Protein AF-A0A7V7E8E5-F1 (afdb_monomer_lite)

Secondary structure (DSSP, 8-state):
-PPP----------S-S-HHHHHHHHHHHHHSS-------PPPP----HHHHHHHHHHHHHHHHHHHHHHHHHHHHHHHHHHHHHHHHHHHHHHHHHHHHHHHHHHHHHHHHHHHHHHHHHHHHHHHHHHHHHHHHHHHHHHS-TT--EEEEE-TTTHHHHHHHHHHHHHHTT--S-EEEEE---

Structure (mmCIF, N/CA/C/O backbone):
data_AF-A0A7V7E8E5-F1
#
_entry.id   AF-A0A7V7E8E5-F1
#
loop_
_atom_site.group_PDB
_atom_site.id
_atom_site.type_symbol
_atom_site.label_atom_id
_atom_site.label_alt_id
_atom_site.label_comp_id
_atom_site.label_asym_id
_atom_site.label_entity_id
_atom_site.label_seq_id
_atom_site.pdbx_PDB_ins_code
_atom_site.Cartn_x
_atom_site.Cartn_y
_atom_site.Cartn_z
_atom_site.occupancy
_atom_site.B_iso_or_equiv
_atom_site.auth_seq_id
_atom_site.auth_comp_id
_atom_site.auth_asym_id
_atom_site.auth_atom_id
_atom_site.pdbx_PDB_model_num
ATOM 1 N N . MET A 1 1 ? 18.295 -36.246 -70.674 1.00 38.84 1 MET A N 1
ATOM 2 C CA . MET A 1 1 ? 18.683 -37.428 -69.870 1.00 38.84 1 MET A CA 1
ATOM 3 C C . MET A 1 1 ? 20.130 -37.775 -70.198 1.00 38.84 1 MET A C 1
ATOM 5 O O . MET A 1 1 ? 20.390 -38.479 -71.165 1.00 38.84 1 MET A O 1
ATOM 9 N N . THR A 1 2 ? 21.072 -37.187 -69.465 1.00 36.38 2 THR A N 1
ATOM 10 C CA . THR A 1 2 ? 22.515 -37.283 -69.734 1.00 36.38 2 THR A CA 1
ATOM 11 C C . THR A 1 2 ? 23.050 -38.606 -69.180 1.00 36.38 2 THR A C 1
ATOM 13 O O . THR A 1 2 ? 22.921 -38.871 -67.987 1.00 36.38 2 THR A O 1
ATOM 16 N N . LYS A 1 3 ? 23.593 -39.476 -70.043 1.00 48.28 3 LYS A N 1
ATOM 17 C CA . LYS A 1 3 ? 24.120 -40.795 -69.649 1.00 48.28 3 LYS A CA 1
ATOM 18 C C . LYS A 1 3 ? 25.450 -40.638 -68.899 1.00 48.28 3 LYS A C 1
ATOM 20 O O . LYS A 1 3 ? 26.419 -40.141 -69.462 1.00 48.28 3 LYS A O 1
ATOM 25 N N . LEU A 1 4 ? 25.493 -41.109 -67.652 1.00 58.38 4 LEU A N 1
ATOM 26 C CA . LEU A 1 4 ? 26.706 -41.224 -66.834 1.00 58.38 4 LEU A CA 1
ATOM 27 C C . LEU A 1 4 ? 27.709 -42.189 -67.500 1.00 58.38 4 LEU A C 1
ATOM 29 O O . LEU A 1 4 ? 27.378 -43.356 -67.722 1.00 58.38 4 LEU A O 1
ATOM 33 N N . LYS A 1 5 ? 28.941 -41.743 -67.781 1.00 55.75 5 LYS A N 1
ATOM 34 C CA . LYS A 1 5 ? 30.055 -42.641 -68.135 1.00 55.75 5 LYS A CA 1
ATOM 35 C C . LYS A 1 5 ? 30.741 -43.112 -66.850 1.00 55.75 5 LYS A C 1
ATOM 37 O O . LYS A 1 5 ? 31.336 -42.312 -66.136 1.00 55.75 5 LYS A O 1
ATOM 42 N N . LYS A 1 6 ? 30.647 -44.411 -66.554 1.00 60.94 6 LYS A N 1
ATOM 43 C CA . LYS A 1 6 ? 31.447 -45.064 -65.507 1.00 60.94 6 LYS A CA 1
ATOM 44 C C . LYS A 1 6 ? 32.858 -45.299 -66.041 1.00 60.94 6 LYS A C 1
ATOM 46 O O . LYS A 1 6 ? 33.017 -45.986 -67.046 1.00 60.94 6 LYS A O 1
ATOM 51 N N . TYR A 1 7 ? 33.856 -44.761 -65.352 1.00 59.22 7 TYR A N 1
ATOM 52 C CA . TYR A 1 7 ? 35.256 -45.090 -65.595 1.00 59.22 7 TYR A CA 1
ATOM 53 C C . TYR A 1 7 ? 35.598 -46.355 -64.799 1.00 59.22 7 TYR A C 1
ATOM 55 O O . TYR A 1 7 ? 35.589 -46.339 -63.570 1.00 59.22 7 TYR A O 1
ATOM 63 N N . LEU A 1 8 ? 35.828 -47.464 -65.504 1.00 63.78 8 LEU A N 1
ATOM 64 C CA . LEU A 1 8 ? 36.422 -48.678 -64.945 1.00 63.78 8 LEU A CA 1
ATOM 65 C C . LEU A 1 8 ? 37.929 -48.609 -65.209 1.00 63.78 8 LEU A C 1
ATOM 67 O O . LEU A 1 8 ? 38.352 -48.548 -66.362 1.00 63.78 8 LEU A O 1
ATOM 71 N N . PHE A 1 9 ? 38.721 -48.557 -64.138 1.00 52.19 9 PHE A N 1
ATOM 72 C CA . PHE A 1 9 ? 40.184 -48.496 -64.169 1.00 52.19 9 PHE A CA 1
ATOM 73 C C . PHE A 1 9 ? 40.783 -49.873 -64.484 1.00 52.19 9 PHE A C 1
ATOM 75 O O . PHE A 1 9 ? 41.448 -50.476 -63.649 1.00 52.19 9 PHE A O 1
ATOM 82 N N . ASP A 1 10 ? 40.509 -50.375 -65.684 1.00 57.09 10 ASP A N 1
ATOM 83 C CA . ASP A 1 10 ? 40.934 -51.700 -66.142 1.00 57.09 10 ASP A CA 1
ATOM 84 C C . ASP A 1 10 ? 42.187 -51.583 -67.029 1.00 57.09 10 ASP A C 1
ATOM 86 O O . ASP A 1 10 ? 42.185 -51.893 -68.220 1.00 57.09 10 ASP A O 1
ATOM 90 N N . LEU A 1 11 ? 43.262 -51.025 -66.460 1.00 56.53 11 LEU A N 1
ATOM 91 C CA . LEU A 1 11 ? 44.587 -51.028 -67.081 1.00 56.53 11 LEU A CA 1
ATOM 92 C C . LEU A 1 11 ? 45.401 -52.158 -66.451 1.00 56.53 11 LEU A C 1
ATOM 94 O O . LEU A 1 11 ? 45.838 -52.066 -65.308 1.00 56.53 11 LEU A O 1
ATOM 98 N N . ASN A 1 12 ? 45.571 -53.237 -67.210 1.00 55.81 12 ASN A N 1
ATOM 99 C CA . ASN A 1 12 ? 46.441 -54.355 -66.867 1.00 55.81 12 ASN A CA 1
ATOM 100 C C . ASN A 1 12 ? 47.884 -53.985 -67.261 1.00 55.81 12 ASN A C 1
ATOM 102 O O . ASN A 1 12 ? 48.153 -53.751 -68.437 1.00 55.81 12 ASN A O 1
ATOM 106 N N . PHE A 1 13 ? 48.797 -53.902 -66.289 1.00 59.41 13 PHE A N 1
ATOM 107 C CA . PHE A 1 13 ? 50.170 -53.387 -66.467 1.00 59.41 13 PHE A CA 1
ATOM 108 C C . PHE A 1 13 ? 51.207 -54.456 -66.867 1.00 59.41 13 PHE A C 1
ATOM 110 O O . PHE A 1 13 ? 52.384 -54.140 -66.991 1.00 59.41 13 PHE A O 1
ATOM 117 N N . ASP A 1 14 ? 50.782 -55.706 -67.078 1.00 54.00 14 ASP A N 1
ATOM 118 C CA . ASP A 1 14 ? 51.673 -56.872 -67.237 1.00 54.00 14 ASP A CA 1
ATOM 119 C C . ASP A 1 14 ? 51.806 -57.370 -68.696 1.00 54.00 14 ASP A C 1
ATOM 121 O O . ASP A 1 14 ? 52.234 -58.495 -68.955 1.00 54.00 14 ASP A O 1
ATOM 125 N N . ALA A 1 15 ? 51.423 -56.549 -69.682 1.00 54.94 15 ALA A N 1
ATOM 126 C CA . ALA A 1 15 ? 51.582 -56.857 -71.105 1.00 54.94 15 ALA A CA 1
ATOM 127 C C . ALA A 1 15 ? 52.786 -56.095 -71.700 1.00 54.94 15 ALA A C 1
ATOM 129 O O . ALA A 1 15 ? 52.872 -54.881 -71.515 1.00 54.94 15 ALA A O 1
ATOM 130 N N . PRO A 1 16 ? 53.695 -56.764 -72.439 1.00 47.97 16 PRO A N 1
ATOM 131 C CA . PRO A 1 16 ? 54.873 -56.123 -73.015 1.00 47.97 16 PRO A CA 1
ATOM 132 C C . PRO A 1 16 ? 54.456 -55.068 -74.047 1.00 47.97 16 PRO A C 1
ATOM 134 O O . PRO A 1 16 ? 53.586 -55.324 -74.879 1.00 47.97 16 PRO A O 1
ATOM 137 N N . ASP A 1 17 ? 55.081 -53.893 -73.948 1.00 55.22 17 ASP A N 1
ATOM 138 C CA . ASP A 1 17 ? 54.857 -52.638 -74.677 1.00 55.22 17 ASP A CA 1
ATOM 139 C C . ASP A 1 17 ? 54.299 -52.762 -76.111 1.00 55.22 17 ASP A C 1
ATOM 141 O O . ASP A 1 17 ? 54.992 -52.592 -77.112 1.00 55.22 17 ASP A O 1
ATOM 145 N N . GLY A 1 18 ? 52.986 -52.970 -76.219 1.00 52.12 18 GLY A N 1
ATOM 146 C CA . GLY A 1 18 ? 52.194 -52.655 -77.414 1.00 52.12 18 GLY A CA 1
ATOM 147 C C . GLY A 1 18 ? 51.625 -51.229 -77.381 1.00 52.12 18 GLY A C 1
ATOM 148 O O . GLY A 1 18 ? 51.050 -50.756 -78.365 1.00 52.12 18 GLY A O 1
ATOM 149 N N . GLY A 1 19 ? 51.785 -50.538 -76.245 1.00 50.84 19 GLY A N 1
ATOM 150 C CA . GLY A 1 19 ? 51.186 -49.236 -75.965 1.00 50.84 19 GLY A CA 1
ATOM 151 C C . GLY A 1 19 ? 51.717 -48.122 -76.857 1.00 50.84 19 GLY A C 1
ATOM 152 O O . GLY A 1 19 ? 50.928 -47.301 -77.300 1.00 50.84 19 GLY A O 1
ATOM 153 N N . ALA A 1 20 ? 53.005 -48.127 -77.213 1.00 53.00 20 ALA A N 1
ATOM 154 C CA . ALA A 1 20 ? 53.593 -47.075 -78.047 1.00 53.00 20 ALA A CA 1
ATOM 155 C C . ALA A 1 20 ? 52.945 -46.994 -79.442 1.00 53.00 20 ALA A C 1
ATOM 157 O O . ALA A 1 20 ? 52.710 -45.905 -79.953 1.00 53.00 20 ALA A O 1
ATOM 158 N N . SER A 1 21 ? 52.577 -48.135 -80.037 1.00 56.97 21 SER A N 1
ATOM 159 C CA . SER A 1 21 ? 51.910 -48.170 -81.346 1.00 56.97 21 SER A CA 1
ATOM 160 C C . SER A 1 21 ? 50.434 -47.768 -81.269 1.00 56.97 21 SER A C 1
ATOM 162 O O . SER A 1 21 ? 49.923 -47.165 -82.212 1.00 56.97 21 SER A O 1
ATOM 164 N N . GLN A 1 22 ? 49.747 -48.078 -80.165 1.00 56.38 22 GLN A N 1
ATOM 165 C CA . GLN A 1 22 ? 48.351 -47.683 -79.955 1.00 56.38 22 GLN A CA 1
ATOM 166 C C . GLN A 1 22 ? 48.212 -46.229 -79.496 1.00 56.38 22 GLN A C 1
ATOM 168 O O . GLN A 1 22 ? 47.244 -45.581 -79.874 1.00 56.38 22 GLN A O 1
ATOM 173 N N . LEU A 1 23 ? 49.170 -45.719 -78.719 1.00 56.34 23 LEU A N 1
ATOM 174 C CA . LEU A 1 23 ? 49.283 -44.314 -78.336 1.00 56.34 23 LEU A CA 1
ATOM 175 C C . LEU A 1 23 ? 49.629 -43.472 -79.561 1.00 56.34 23 LEU A C 1
ATOM 177 O O . LEU A 1 23 ? 48.881 -42.555 -79.841 1.00 56.34 23 LEU A O 1
ATOM 181 N N . ALA A 1 24 ? 50.617 -43.866 -80.374 1.00 59.91 24 ALA A N 1
ATOM 182 C CA . ALA A 1 24 ? 50.944 -43.162 -81.617 1.00 59.91 24 ALA A CA 1
ATOM 183 C C . ALA A 1 24 ? 49.803 -43.209 -82.651 1.00 59.91 24 ALA A C 1
ATOM 185 O O . ALA A 1 24 ? 49.549 -42.222 -83.333 1.00 59.91 24 ALA A O 1
ATOM 186 N N . ARG A 1 25 ? 49.065 -44.329 -82.760 1.00 58.50 25 ARG A N 1
ATOM 187 C CA . ARG A 1 25 ? 47.850 -44.385 -83.596 1.00 58.50 25 ARG A CA 1
ATOM 188 C C . ARG A 1 25 ? 46.709 -43.546 -83.033 1.00 58.50 25 ARG A C 1
ATOM 190 O O . ARG A 1 25 ? 46.027 -42.915 -83.822 1.00 58.50 25 ARG A O 1
ATOM 197 N N . ARG A 1 26 ? 46.510 -43.510 -81.711 1.00 57.25 26 ARG A N 1
ATOM 198 C CA . ARG A 1 26 ? 45.511 -42.637 -81.072 1.00 57.25 26 ARG A CA 1
ATOM 199 C C . ARG A 1 26 ? 45.901 -41.167 -81.124 1.00 57.25 26 ARG A C 1
ATOM 201 O O . ARG A 1 26 ? 45.003 -40.350 -81.194 1.00 57.25 26 ARG A O 1
ATOM 208 N N . GLU A 1 27 ? 47.186 -40.835 -81.088 1.00 54.75 27 GLU A N 1
ATOM 209 C CA . GLU A 1 27 ? 47.715 -39.480 -81.261 1.00 54.75 27 GLU A CA 1
ATOM 210 C C . GLU A 1 27 ? 47.561 -39.037 -82.718 1.00 54.75 27 GLU A C 1
ATOM 212 O O . GLU A 1 27 ? 47.028 -37.961 -82.943 1.00 54.75 27 GLU A O 1
ATOM 217 N N . MET A 1 28 ? 47.872 -39.895 -83.701 1.00 52.47 28 MET A N 1
ATOM 218 C CA . MET A 1 28 ? 47.606 -39.614 -85.123 1.00 52.47 28 MET A CA 1
ATOM 219 C C . MET A 1 28 ? 46.104 -39.558 -85.457 1.00 52.47 28 MET A C 1
ATOM 221 O O . MET A 1 28 ? 45.687 -38.710 -86.237 1.00 52.47 28 MET A O 1
ATOM 225 N N . GLU A 1 29 ? 45.266 -40.426 -84.875 1.00 53.28 29 GLU A N 1
ATOM 226 C CA . GLU A 1 29 ? 43.800 -40.371 -85.038 1.00 53.28 29 GLU A CA 1
ATOM 227 C C . GLU A 1 29 ? 43.161 -39.218 -84.239 1.00 53.28 29 GLU A C 1
ATOM 229 O O . GLU A 1 29 ? 42.061 -38.789 -84.580 1.00 53.28 29 GLU A O 1
ATOM 234 N N . ALA A 1 30 ? 43.821 -38.704 -83.193 1.00 54.28 30 ALA A N 1
ATOM 235 C CA . ALA A 1 30 ? 43.378 -37.532 -82.431 1.00 54.28 30 ALA A CA 1
ATOM 236 C C . ALA A 1 30 ? 43.884 -36.205 -83.018 1.00 54.28 30 ALA A C 1
ATOM 238 O O . ALA A 1 30 ? 43.212 -35.195 -82.831 1.00 54.28 30 ALA A O 1
ATOM 239 N N . GLU A 1 31 ? 45.011 -36.193 -83.739 1.00 53.84 31 GLU A N 1
ATOM 240 C CA . GLU A 1 31 ? 45.469 -35.037 -84.526 1.00 53.84 31 GLU A CA 1
ATOM 241 C C . GLU A 1 31 ? 44.558 -34.765 -85.731 1.00 53.84 31 GLU A C 1
ATOM 243 O O . GLU A 1 31 ? 44.389 -33.607 -86.108 1.00 53.84 31 GLU A O 1
ATOM 248 N N . ASP A 1 32 ? 43.934 -35.807 -86.296 1.00 55.09 32 ASP A N 1
ATOM 249 C CA . ASP A 1 32 ? 43.000 -35.707 -87.433 1.00 55.09 32 ASP A CA 1
ATOM 250 C C . ASP A 1 32 ? 41.514 -35.756 -87.003 1.00 55.09 32 ASP A C 1
ATOM 252 O O . ASP A 1 32 ? 40.593 -35.694 -87.823 1.00 55.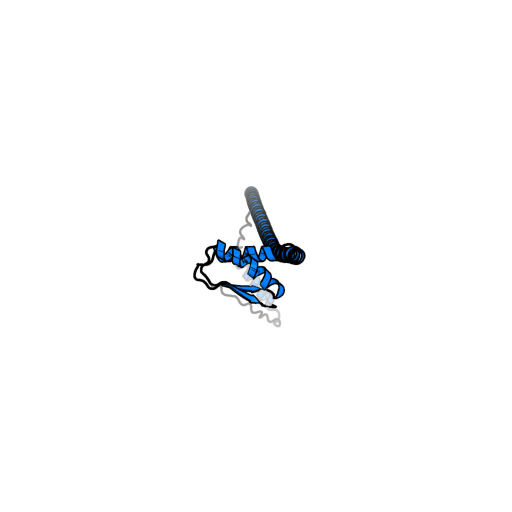09 32 ASP A O 1
ATOM 256 N N . ALA A 1 33 ? 41.248 -35.845 -85.695 1.00 58.81 33 ALA A N 1
ATOM 257 C CA . ALA A 1 33 ? 39.919 -35.612 -85.147 1.00 58.81 33 ALA A CA 1
ATOM 258 C C . ALA A 1 33 ? 39.674 -34.095 -85.088 1.00 58.81 33 ALA A C 1
ATOM 260 O O . ALA A 1 33 ? 40.520 -33.366 -84.565 1.00 58.81 33 ALA A O 1
ATOM 261 N N . PRO A 1 34 ? 38.528 -33.580 -85.575 1.00 62.00 34 PRO A N 1
ATOM 262 C CA . PRO A 1 34 ? 38.232 -32.161 -85.451 1.00 62.00 34 PRO A CA 1
ATOM 263 C C . PRO A 1 34 ? 38.301 -31.775 -83.973 1.00 62.00 34 PRO A C 1
ATOM 265 O O . PRO A 1 34 ? 37.605 -32.373 -83.145 1.00 62.00 34 PRO A O 1
ATOM 268 N N . LEU A 1 35 ? 39.158 -30.796 -83.656 1.00 63.72 35 LEU A N 1
ATOM 269 C CA . LEU A 1 35 ? 39.235 -30.193 -82.329 1.00 63.72 35 LEU A CA 1
ATOM 270 C C . LEU A 1 35 ? 37.796 -29.922 -81.857 1.00 63.72 35 LEU A C 1
ATOM 272 O O . LEU A 1 35 ? 37.026 -29.324 -82.622 1.00 63.72 35 LEU A O 1
ATOM 276 N N . PRO A 1 36 ? 37.389 -30.374 -80.652 1.00 65.25 36 PRO A N 1
ATOM 277 C CA . PRO A 1 36 ? 36.092 -29.990 -80.119 1.00 65.25 36 PRO A CA 1
ATOM 278 C C . PRO A 1 36 ? 36.016 -28.458 -80.167 1.00 65.25 36 PRO A C 1
ATOM 280 O O . PRO A 1 36 ? 37.029 -27.814 -79.873 1.00 65.25 36 PRO A O 1
ATOM 283 N N . PRO A 1 37 ? 34.877 -27.868 -80.582 1.00 66.06 37 PRO A N 1
ATOM 284 C CA . PRO A 1 37 ? 34.750 -26.421 -80.653 1.00 66.06 37 PRO A CA 1
ATOM 285 C C . PRO A 1 37 ? 35.223 -25.842 -79.327 1.00 66.06 37 PRO A C 1
ATOM 287 O O . PRO A 1 37 ? 34.764 -26.288 -78.274 1.00 66.06 37 PRO A O 1
ATOM 290 N N . VAL A 1 38 ? 36.177 -24.912 -79.372 1.00 62.72 38 VAL A N 1
ATOM 291 C CA . VAL A 1 38 ? 36.536 -24.128 -78.193 1.00 62.72 38 VAL A CA 1
ATOM 292 C C . VAL A 1 38 ? 35.229 -23.471 -77.760 1.00 62.72 38 VAL A C 1
ATOM 294 O O . VAL A 1 38 ? 34.719 -22.614 -78.476 1.00 62.72 38 VAL A O 1
ATOM 297 N N . GLU A 1 39 ? 34.624 -23.943 -76.666 1.00 64.31 39 GLU A N 1
ATOM 298 C CA . GLU A 1 39 ? 33.513 -23.237 -76.038 1.00 64.31 39 GLU A CA 1
ATOM 299 C C . GLU A 1 39 ? 34.081 -21.870 -75.673 1.00 64.31 39 GLU A C 1
ATOM 301 O O . GLU A 1 39 ? 34.914 -21.752 -74.772 1.00 64.31 39 GLU A O 1
ATOM 306 N N . GLU A 1 40 ? 33.712 -20.855 -76.456 1.00 62.09 40 GLU A N 1
ATOM 307 C CA . GLU A 1 40 ? 34.009 -19.465 -76.162 1.00 62.09 40 GLU A CA 1
ATOM 308 C C . GLU A 1 40 ? 33.389 -19.179 -74.797 1.00 62.09 40 GLU A C 1
ATOM 310 O O . GLU A 1 40 ? 32.186 -18.944 -74.679 1.00 62.09 40 GLU A O 1
ATOM 315 N N . ILE A 1 41 ? 34.197 -19.276 -73.737 1.00 64.06 41 ILE A N 1
ATOM 316 C CA . ILE A 1 41 ? 33.803 -18.808 -72.415 1.00 64.06 41 ILE A CA 1
ATOM 317 C C . ILE A 1 41 ? 33.442 -17.341 -72.644 1.00 64.06 41 ILE A C 1
ATOM 319 O O . ILE A 1 41 ? 34.320 -16.586 -73.082 1.00 64.06 41 ILE A O 1
ATOM 323 N N . PRO A 1 42 ? 32.172 -16.938 -72.439 1.00 70.50 42 PRO A N 1
ATOM 324 C CA . PRO A 1 42 ? 31.779 -15.567 -72.689 1.00 70.50 42 PRO A CA 1
ATOM 325 C C . PRO A 1 42 ? 32.727 -14.671 -71.891 1.00 70.50 42 PRO A C 1
ATOM 327 O O . PRO A 1 42 ? 33.030 -15.001 -70.735 1.00 70.50 42 PRO A O 1
ATOM 330 N N . PRO A 1 43 ? 33.258 -13.596 -72.501 1.00 68.56 43 PRO A N 1
ATOM 331 C CA . PRO A 1 43 ? 34.201 -12.731 -71.818 1.00 68.56 43 PRO A CA 1
ATOM 332 C C . PRO A 1 43 ? 33.593 -12.309 -70.475 1.00 68.56 43 PRO A C 1
ATOM 334 O O . PRO A 1 43 ? 32.383 -12.052 -70.414 1.00 68.56 43 PRO A O 1
ATOM 337 N N . PRO A 1 44 ? 34.389 -12.292 -69.387 1.00 73.31 44 PRO A N 1
ATOM 338 C CA . PRO A 1 44 ? 33.884 -11.892 -68.083 1.00 73.31 44 PRO A CA 1
ATOM 339 C C . PRO A 1 44 ? 33.188 -10.534 -68.221 1.00 73.31 44 PRO A C 1
ATOM 341 O O . PRO A 1 44 ? 33.679 -9.689 -68.974 1.00 73.31 44 PRO A O 1
ATOM 344 N N . PRO A 1 45 ? 32.047 -10.323 -67.543 1.00 76.56 45 PRO A N 1
ATOM 345 C CA . PRO A 1 45 ? 31.271 -9.104 -67.701 1.00 76.56 45 PRO A CA 1
ATOM 346 C C . PRO A 1 45 ? 32.158 -7.892 -67.414 1.00 76.56 45 PRO A C 1
ATOM 348 O O . PRO A 1 45 ? 32.667 -7.719 -66.306 1.00 76.56 45 PRO A O 1
ATOM 351 N N . THR A 1 46 ? 32.384 -7.079 -68.440 1.00 77.06 46 THR A N 1
ATOM 352 C CA . THR A 1 46 ? 33.132 -5.831 -68.334 1.00 77.06 46 THR A CA 1
ATOM 353 C C . THR A 1 46 ? 32.144 -4.729 -68.003 1.00 77.06 46 THR A C 1
ATOM 355 O O . THR A 1 46 ? 31.334 -4.359 -68.849 1.00 77.06 46 THR A O 1
ATOM 358 N N . PHE A 1 47 ? 32.196 -4.233 -66.773 1.00 79.38 47 PHE A N 1
ATOM 359 C CA . PHE A 1 47 ? 31.397 -3.087 -66.356 1.00 79.38 47 PHE A CA 1
ATOM 360 C C . PHE A 1 47 ? 32.090 -1.797 -66.772 1.00 79.38 47 PHE A C 1
ATOM 362 O O . PHE A 1 47 ? 33.320 -1.698 -66.699 1.00 79.38 47 PHE A O 1
ATOM 369 N N . SER A 1 48 ? 31.308 -0.806 -67.189 1.00 85.75 48 SER A N 1
ATOM 370 C CA . SER A 1 48 ? 31.847 0.538 -67.392 1.00 85.75 48 SER A CA 1
ATOM 371 C C . SER A 1 48 ? 32.148 1.203 -66.042 1.00 85.75 48 SER A C 1
ATOM 373 O O . SER A 1 48 ? 31.565 0.857 -65.011 1.00 85.75 48 SER A O 1
ATOM 375 N N . GLU A 1 49 ? 33.064 2.174 -66.019 1.00 85.50 49 GLU A N 1
ATOM 376 C CA . GLU A 1 49 ? 33.350 2.932 -64.792 1.00 85.50 49 GLU A CA 1
ATOM 377 C C . GLU A 1 49 ? 32.097 3.646 -64.259 1.00 85.50 49 GLU A C 1
ATOM 379 O O . GLU A 1 49 ? 31.903 3.710 -63.047 1.00 85.50 49 GLU A O 1
ATOM 384 N N . GLU A 1 50 ? 31.215 4.104 -65.153 1.00 83.88 50 GLU A N 1
ATOM 385 C CA . GLU A 1 50 ? 29.941 4.750 -64.814 1.00 83.88 50 GLU A CA 1
ATOM 386 C C . GLU A 1 50 ? 28.939 3.783 -64.158 1.00 83.88 50 GLU A C 1
ATOM 388 O O . GLU A 1 50 ? 28.242 4.145 -63.211 1.00 83.88 50 GLU A O 1
ATOM 393 N N . GLU A 1 51 ? 28.880 2.527 -64.607 1.00 87.69 51 GLU A N 1
ATOM 394 C CA . GLU A 1 51 ? 28.042 1.499 -63.975 1.00 87.69 51 GLU A CA 1
ATOM 395 C C . GLU A 1 51 ? 28.542 1.149 -62.569 1.00 87.69 51 GLU A C 1
ATOM 397 O O . GLU A 1 51 ? 27.747 0.954 -61.647 1.00 87.69 51 GLU A O 1
ATOM 402 N N . LEU A 1 52 ? 29.865 1.100 -62.382 1.00 89.06 52 LEU A N 1
ATOM 403 C CA . LEU A 1 52 ? 30.473 0.813 -61.084 1.00 89.06 52 LEU A CA 1
ATOM 404 C C . LEU A 1 52 ? 30.279 1.957 -60.083 1.00 89.06 52 LEU A C 1
ATOM 406 O O . LEU A 1 52 ? 30.080 1.688 -58.895 1.00 89.06 52 LEU A O 1
ATOM 410 N N . THR A 1 53 ? 30.340 3.217 -60.519 1.00 90.44 53 THR A N 1
ATOM 411 C CA . THR A 1 53 ? 30.063 4.368 -59.644 1.00 90.44 53 THR A CA 1
ATOM 412 C C . THR A 1 53 ? 28.592 4.418 -59.254 1.00 90.44 53 THR A C 1
ATOM 414 O O . THR A 1 53 ? 28.292 4.512 -58.067 1.00 90.44 53 THR A O 1
ATOM 417 N N . LEU A 1 54 ? 27.676 4.226 -60.207 1.00 92.62 54 LEU A N 1
ATOM 418 C CA . LEU A 1 54 ? 26.239 4.193 -59.935 1.00 92.62 54 LEU A CA 1
ATOM 419 C C . LEU A 1 54 ? 25.860 3.060 -58.968 1.00 92.62 54 LEU A C 1
ATOM 421 O O . LEU A 1 54 ? 25.112 3.285 -58.017 1.00 92.62 54 LEU A O 1
ATOM 425 N N . ALA A 1 55 ? 26.418 1.860 -59.150 1.00 92.69 55 ALA A N 1
ATOM 426 C CA . ALA A 1 55 ? 26.202 0.746 -58.227 1.00 92.69 55 ALA A CA 1
ATOM 427 C C . ALA A 1 55 ? 26.756 1.033 -56.819 1.00 92.69 55 ALA A C 1
ATOM 429 O O . ALA A 1 55 ? 26.140 0.654 -55.821 1.00 92.69 55 ALA A O 1
ATOM 430 N N . ARG A 1 56 ? 27.903 1.719 -56.718 1.00 93.62 56 ARG A N 1
ATOM 431 C CA . ARG A 1 56 ? 28.487 2.137 -55.434 1.00 93.62 56 ARG A CA 1
ATOM 432 C C . ARG A 1 56 ? 27.613 3.150 -54.710 1.00 93.62 56 ARG A C 1
ATOM 434 O O . ARG A 1 56 ? 27.372 2.969 -53.518 1.00 93.62 56 ARG A O 1
ATOM 441 N N . ASP A 1 57 ? 27.126 4.163 -55.414 1.00 94.88 57 ASP A N 1
ATOM 442 C CA . ASP A 1 57 ? 26.284 5.204 -54.827 1.00 94.88 57 ASP A CA 1
ATOM 443 C C . ASP A 1 57 ? 24.949 4.619 -54.351 1.00 94.88 57 ASP A C 1
ATOM 445 O O . ASP A 1 57 ? 24.545 4.845 -53.210 1.00 94.88 57 ASP A O 1
ATOM 449 N N . GLN A 1 58 ? 24.321 3.758 -55.159 1.00 94.75 58 GLN A N 1
ATOM 450 C CA . GLN A 1 58 ? 23.099 3.044 -54.774 1.00 94.75 58 GLN A CA 1
ATOM 451 C C . GLN A 1 58 ? 23.310 2.141 -53.554 1.00 94.75 58 GLN A C 1
ATOM 453 O O . GLN A 1 58 ? 22.498 2.148 -52.628 1.00 94.75 58 GLN A O 1
ATOM 458 N N . ALA A 1 59 ? 24.405 1.376 -53.522 1.00 95.44 59 ALA A N 1
ATOM 459 C CA . ALA A 1 59 ? 24.729 0.523 -52.382 1.00 95.44 59 ALA A CA 1
ATOM 460 C C . ALA A 1 59 ? 25.013 1.346 -51.116 1.00 95.44 59 ALA A C 1
ATOM 462 O O . ALA A 1 59 ? 24.597 0.959 -50.023 1.00 95.44 59 ALA A O 1
ATOM 463 N N . PHE A 1 60 ? 25.683 2.494 -51.253 1.00 96.44 60 PHE A N 1
ATOM 464 C CA . PHE A 1 60 ? 25.938 3.408 -50.145 1.00 96.44 60 PHE A CA 1
ATOM 465 C C . PHE A 1 60 ? 24.640 4.011 -49.599 1.00 96.44 60 PHE A C 1
ATOM 467 O O . PHE A 1 60 ? 24.429 4.021 -48.386 1.00 96.44 60 PHE A O 1
ATOM 474 N N . GLU A 1 61 ? 23.741 4.470 -50.469 1.00 96.44 61 GLU A N 1
ATOM 475 C CA . GLU A 1 61 ? 22.440 5.001 -50.061 1.00 96.44 61 GLU A CA 1
ATOM 476 C C . GLU A 1 61 ? 21.567 3.939 -49.392 1.00 96.44 61 GLU A C 1
ATOM 478 O O . GLU A 1 61 ? 21.003 4.207 -48.327 1.00 96.44 61 GLU A O 1
ATOM 483 N N . ALA A 1 62 ? 21.506 2.732 -49.960 1.00 96.06 62 ALA A N 1
ATOM 484 C CA . ALA A 1 62 ? 20.782 1.604 -49.381 1.00 96.06 62 ALA A CA 1
ATOM 485 C C . ALA A 1 62 ? 21.353 1.214 -48.008 1.00 96.06 62 ALA A C 1
ATOM 487 O O . ALA A 1 62 ? 20.597 1.041 -47.052 1.00 96.06 62 ALA A O 1
ATOM 488 N N . GLY A 1 63 ? 22.682 1.147 -47.877 1.00 97.19 63 GLY A N 1
ATOM 489 C CA . GLY A 1 63 ? 23.356 0.882 -46.605 1.00 97.19 63 GLY A CA 1
ATOM 490 C C . GLY A 1 63 ? 23.099 1.973 -45.564 1.00 97.19 63 GLY A C 1
ATOM 491 O O . GLY A 1 63 ? 22.820 1.670 -44.405 1.00 97.19 63 GLY A O 1
ATOM 492 N N . ARG A 1 64 ? 23.110 3.247 -45.974 1.00 97.00 64 ARG A N 1
ATOM 493 C CA . ARG A 1 64 ? 22.775 4.378 -45.100 1.00 97.00 64 ARG A CA 1
ATOM 494 C C . ARG A 1 64 ? 21.329 4.296 -44.611 1.00 97.00 64 ARG A C 1
ATOM 496 O O . ARG A 1 64 ? 21.089 4.492 -43.424 1.00 97.00 64 ARG A O 1
ATOM 503 N N . GLN A 1 65 ? 20.376 4.001 -45.496 1.00 96.94 65 GLN A N 1
ATOM 504 C CA . GLN A 1 65 ? 18.968 3.843 -45.119 1.00 96.94 65 GLN A CA 1
ATOM 505 C C . GLN A 1 65 ? 18.763 2.652 -44.178 1.00 96.94 65 GLN A C 1
ATOM 507 O O . GLN A 1 65 ? 18.084 2.801 -43.164 1.00 96.94 65 GLN A O 1
ATOM 512 N N . ALA A 1 66 ? 19.390 1.508 -44.464 1.00 96.81 66 ALA A N 1
ATOM 513 C CA . ALA A 1 66 ? 19.341 0.336 -43.593 1.00 96.81 66 ALA A CA 1
ATOM 514 C C . ALA A 1 66 ? 19.913 0.640 -42.198 1.00 96.81 66 ALA A C 1
ATOM 516 O O . ALA A 1 66 ? 19.292 0.300 -41.195 1.00 96.81 66 ALA A O 1
ATOM 517 N N . GLY A 1 67 ? 21.043 1.353 -42.127 1.00 97.44 67 GLY A N 1
ATOM 518 C CA . GLY A 1 67 ? 21.649 1.761 -40.860 1.00 97.44 67 GLY A CA 1
ATOM 519 C C . GLY A 1 67 ? 20.777 2.725 -40.050 1.00 97.44 67 GLY A C 1
ATOM 520 O O . GLY A 1 67 ? 20.682 2.580 -38.833 1.00 97.44 67 GLY A O 1
ATOM 521 N N . ILE A 1 68 ? 20.100 3.675 -40.708 1.00 97.25 68 ILE A N 1
ATOM 522 C CA . ILE A 1 68 ? 19.140 4.573 -40.042 1.00 97.25 68 ILE A CA 1
ATOM 523 C C . ILE A 1 68 ? 17.978 3.763 -39.456 1.00 97.25 68 ILE A C 1
ATOM 525 O O . ILE A 1 68 ? 17.686 3.902 -38.271 1.00 97.25 68 ILE A O 1
ATOM 529 N N . GLN A 1 69 ? 17.375 2.867 -40.243 1.00 97.06 69 GLN A N 1
ATOM 530 C CA . GLN A 1 69 ? 16.257 2.034 -39.783 1.00 97.06 69 GLN A CA 1
ATOM 531 C C . GLN A 1 69 ? 16.657 1.111 -38.624 1.00 97.06 69 GLN A C 1
ATOM 533 O O . GLN A 1 69 ? 15.908 0.956 -37.660 1.00 97.06 69 GLN A O 1
ATOM 538 N N . GLU A 1 70 ? 17.847 0.508 -38.676 1.00 97.12 70 GLU A N 1
ATOM 539 C CA . GLU A 1 70 ? 18.348 -0.340 -37.591 1.00 97.12 70 GLU A CA 1
ATOM 540 C C . GLU A 1 70 ? 18.618 0.465 -36.309 1.00 97.12 70 GLU A C 1
ATOM 542 O O . GLU A 1 70 ? 18.301 0.006 -35.204 1.00 97.12 70 GLU A O 1
ATOM 547 N N . ALA A 1 71 ? 19.164 1.678 -36.438 1.00 97.19 71 ALA A N 1
ATOM 548 C CA . ALA A 1 71 ? 19.398 2.576 -35.311 1.00 97.19 71 ALA A CA 1
ATOM 549 C C . ALA A 1 71 ? 18.082 3.039 -34.662 1.00 97.19 71 ALA A C 1
ATOM 551 O O . ALA A 1 71 ? 17.973 3.042 -33.430 1.00 97.19 71 ALA A O 1
ATOM 552 N N . GLU A 1 72 ? 17.076 3.377 -35.470 1.00 97.38 72 GLU A N 1
ATOM 553 C CA . GLU A 1 72 ? 15.725 3.715 -35.009 1.00 97.38 72 GLU A CA 1
ATOM 554 C C . GLU A 1 72 ? 15.090 2.528 -34.279 1.00 97.38 72 GLU A C 1
ATOM 556 O O . GLU A 1 72 ? 14.749 2.653 -33.102 1.00 97.38 72 GLU A O 1
ATOM 561 N N . ALA A 1 73 ? 15.062 1.342 -34.895 1.00 97.19 73 ALA A N 1
ATOM 562 C CA . ALA A 1 73 ? 14.506 0.133 -34.285 1.00 97.19 73 ALA A CA 1
ATOM 563 C C . ALA A 1 73 ? 15.221 -0.255 -32.977 1.00 97.19 73 ALA A C 1
ATOM 565 O O . ALA A 1 73 ? 14.598 -0.710 -32.015 1.00 97.19 73 ALA A O 1
ATOM 566 N N . THR A 1 74 ? 16.541 -0.071 -32.907 1.00 97.94 74 THR A N 1
ATOM 567 C CA . THR A 1 74 ? 17.312 -0.307 -31.678 1.00 97.94 74 THR A CA 1
ATOM 568 C C . THR A 1 74 ? 16.947 0.698 -30.589 1.00 97.94 74 THR A C 1
ATOM 570 O O . THR A 1 74 ? 16.831 0.325 -29.419 1.00 97.94 74 THR A O 1
ATOM 573 N N . THR A 1 75 ? 16.750 1.963 -30.957 1.00 97.69 75 THR A N 1
ATOM 574 C CA . THR A 1 75 ? 16.340 3.017 -30.024 1.00 97.69 75 THR A CA 1
ATOM 575 C C . THR A 1 75 ? 14.936 2.751 -29.492 1.00 97.69 75 THR A C 1
ATOM 577 O O . THR A 1 75 ? 14.743 2.767 -28.279 1.00 97.69 75 THR A O 1
ATOM 580 N N . GLU A 1 76 ? 13.986 2.407 -30.361 1.00 97.69 76 GLU A N 1
ATOM 581 C CA . GLU A 1 76 ? 12.622 2.035 -29.972 1.00 97.69 76 GLU A CA 1
ATOM 582 C C . GLU A 1 76 ? 12.606 0.843 -29.013 1.00 97.69 76 GLU A C 1
ATOM 584 O O . GLU A 1 76 ? 11.961 0.906 -27.967 1.00 97.69 76 GLU A O 1
ATOM 589 N N . ARG A 1 77 ? 13.382 -0.213 -29.299 1.00 97.88 77 ARG A N 1
ATOM 590 C CA . ARG A 1 77 ? 13.517 -1.364 -28.389 1.00 97.88 77 ARG A CA 1
ATOM 591 C C . ARG A 1 77 ? 14.066 -0.953 -27.025 1.00 97.88 77 ARG A C 1
ATOM 593 O O . ARG A 1 77 ? 13.539 -1.387 -26.007 1.00 97.88 77 ARG A O 1
ATOM 600 N N . ARG A 1 78 ? 15.093 -0.096 -26.983 1.00 98.19 78 ARG A N 1
ATOM 601 C CA . ARG A 1 78 ? 15.657 0.408 -25.717 1.00 98.19 78 ARG A CA 1
ATOM 602 C C . ARG A 1 78 ? 14.636 1.220 -24.926 1.00 98.19 78 ARG A C 1
ATOM 604 O O . ARG A 1 78 ? 14.555 1.056 -23.712 1.00 98.19 78 ARG A O 1
ATOM 611 N N . VAL A 1 79 ? 13.859 2.066 -25.602 1.00 98.19 79 VAL A N 1
ATOM 612 C CA . VAL A 1 79 ? 12.777 2.837 -24.976 1.00 98.19 79 VAL A CA 1
ATOM 613 C C . VAL A 1 79 ? 11.706 1.898 -24.426 1.00 98.19 79 VAL A C 1
ATOM 615 O O . VAL A 1 79 ? 11.324 2.048 -23.269 1.00 98.19 79 VAL A O 1
ATOM 618 N N . ALA A 1 80 ? 11.276 0.893 -25.192 1.00 98.12 80 ALA A N 1
ATOM 619 C CA . ALA A 1 80 ? 10.294 -0.090 -24.742 1.00 98.12 80 ALA A CA 1
ATOM 620 C C . ALA A 1 80 ? 10.772 -0.847 -23.491 1.00 98.12 80 ALA A C 1
ATOM 622 O O . ALA A 1 80 ? 10.069 -0.867 -22.484 1.00 98.12 80 ALA A O 1
ATOM 623 N N . THR A 1 81 ? 12.004 -1.367 -23.493 1.00 98.31 81 THR A N 1
ATOM 624 C CA . THR A 1 81 ? 12.583 -2.047 -22.321 1.00 98.31 81 T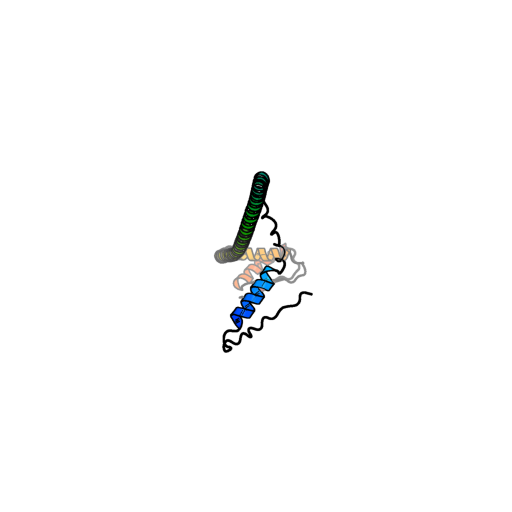HR A CA 1
ATOM 625 C C . THR A 1 81 ? 12.702 -1.120 -21.108 1.00 98.31 81 THR A C 1
ATOM 627 O O . THR A 1 81 ? 12.442 -1.537 -19.978 1.00 98.31 81 THR A O 1
ATOM 630 N N . ALA A 1 82 ? 13.069 0.148 -21.311 1.00 98.31 82 ALA A N 1
ATOM 631 C CA . ALA A 1 82 ? 13.125 1.124 -20.225 1.00 98.31 82 ALA A CA 1
ATOM 632 C C . ALA A 1 82 ? 11.732 1.405 -19.635 1.00 98.31 82 ALA A C 1
ATOM 634 O O . ALA A 1 82 ? 11.594 1.493 -18.415 1.00 98.31 82 ALA A O 1
ATOM 635 N N . LEU A 1 83 ? 10.698 1.500 -20.478 1.00 98.50 83 LEU A N 1
ATOM 636 C CA . LEU A 1 83 ? 9.311 1.685 -20.043 1.00 98.50 83 LEU A CA 1
ATOM 637 C C . LEU A 1 83 ? 8.768 0.457 -19.304 1.00 98.50 83 LEU A C 1
ATOM 639 O O . LEU A 1 83 ? 8.110 0.618 -18.280 1.00 98.50 83 LEU A O 1
ATOM 643 N N . GLU A 1 84 ? 9.079 -0.756 -19.762 1.00 98.44 84 GLU A N 1
ATOM 644 C CA . GLU A 1 84 ? 8.728 -1.998 -19.060 1.00 98.44 84 GLU A CA 1
ATOM 645 C C . GLU A 1 84 ? 9.395 -2.069 -17.682 1.00 98.44 84 GLU A C 1
ATOM 647 O O . GLU A 1 84 ? 8.742 -2.374 -16.683 1.00 98.44 84 GLU A O 1
ATOM 652 N N . SER A 1 85 ? 10.681 -1.711 -17.603 1.00 98.44 85 SER A N 1
ATOM 653 C CA . SER A 1 85 ? 11.410 -1.630 -16.334 1.00 98.44 85 SER A CA 1
ATOM 654 C C . SER A 1 85 ? 10.792 -0.596 -15.386 1.00 98.44 85 SER A C 1
ATOM 656 O O . SER A 1 85 ? 10.571 -0.885 -14.209 1.00 98.44 85 SER A O 1
ATOM 658 N N . LEU A 1 86 ? 10.449 0.591 -15.897 1.00 98.50 86 LEU A N 1
ATOM 659 C CA . LEU A 1 86 ? 9.773 1.635 -15.127 1.00 98.50 86 LEU A CA 1
ATOM 660 C C . LEU A 1 86 ? 8.405 1.162 -14.614 1.00 98.50 86 LEU A C 1
ATOM 662 O O . LEU A 1 86 ? 8.094 1.360 -13.441 1.00 98.50 86 LEU A O 1
ATOM 666 N N . ALA A 1 87 ? 7.605 0.517 -15.466 1.00 98.31 87 ALA A N 1
ATOM 667 C CA . ALA A 1 87 ? 6.308 -0.028 -15.082 1.00 98.31 87 ALA A CA 1
ATOM 668 C C . ALA A 1 87 ? 6.448 -1.074 -13.964 1.00 98.31 87 ALA A C 1
ATOM 670 O O . ALA A 1 87 ? 5.695 -1.032 -12.991 1.00 98.31 87 ALA A O 1
ATOM 671 N N . GLY A 1 88 ? 7.458 -1.947 -14.053 1.00 98.31 88 GLY A N 1
ATOM 672 C CA . GLY A 1 88 ? 7.785 -2.910 -13.001 1.00 98.31 88 GLY A CA 1
ATOM 673 C C . GLY A 1 88 ? 8.153 -2.241 -11.672 1.00 98.31 88 GLY A C 1
ATOM 674 O O . GLY A 1 88 ? 7.626 -2.617 -10.625 1.00 98.31 88 GLY A O 1
ATOM 675 N N . HIS A 1 89 ? 8.996 -1.205 -11.698 1.00 98.38 89 HIS A N 1
ATOM 676 C CA . HIS A 1 89 ? 9.349 -0.454 -10.489 1.00 98.38 89 HIS A CA 1
ATOM 677 C C . HIS A 1 89 ? 8.146 0.273 -9.875 1.00 98.38 89 HIS A C 1
ATOM 679 O O . HIS A 1 89 ? 7.989 0.267 -8.656 1.00 98.38 89 HIS A O 1
ATOM 685 N N . LEU A 1 90 ? 7.277 0.873 -10.694 1.00 98.50 90 LEU A N 1
ATOM 686 C CA . LEU A 1 90 ? 6.065 1.540 -10.211 1.00 98.50 90 LEU A CA 1
ATOM 687 C C . LEU A 1 90 ? 5.087 0.555 -9.563 1.00 98.50 90 LEU A C 1
ATOM 689 O O . LEU A 1 90 ? 4.514 0.879 -8.523 1.00 98.50 90 LEU A O 1
ATOM 693 N N . ALA A 1 91 ? 4.931 -0.645 -10.128 1.00 98.19 91 ALA A N 1
ATOM 694 C CA . ALA A 1 91 ? 4.133 -1.703 -9.514 1.00 98.19 91 ALA A CA 1
ATOM 695 C C . ALA A 1 91 ? 4.711 -2.119 -8.150 1.00 98.19 91 ALA A C 1
ATOM 697 O O . ALA A 1 91 ? 3.989 -2.126 -7.158 1.00 98.19 91 ALA A O 1
ATOM 698 N N . ALA A 1 92 ? 6.026 -2.341 -8.061 1.00 98.12 92 ALA A N 1
ATOM 699 C CA . ALA A 1 92 ? 6.677 -2.694 -6.799 1.00 98.12 92 ALA A CA 1
ATOM 700 C C . ALA A 1 92 ? 6.547 -1.595 -5.724 1.00 98.12 92 ALA A C 1
ATOM 702 O O . ALA A 1 92 ? 6.329 -1.893 -4.547 1.00 98.12 92 ALA A O 1
ATOM 703 N N . ILE A 1 93 ? 6.655 -0.319 -6.116 1.00 98.50 93 ILE A N 1
ATOM 704 C CA . ILE A 1 93 ? 6.428 0.821 -5.215 1.00 98.50 93 ILE A CA 1
ATOM 705 C C . ILE A 1 93 ? 4.981 0.830 -4.725 1.00 98.50 93 ILE A C 1
ATOM 707 O O . ILE A 1 93 ? 4.752 1.012 -3.530 1.00 98.50 93 ILE A O 1
ATOM 711 N N . LYS A 1 94 ? 4.014 0.618 -5.624 1.00 98.31 94 LYS A N 1
ATOM 712 C CA . LYS A 1 94 ? 2.595 0.558 -5.269 1.00 98.31 94 LYS A CA 1
ATOM 713 C C . LYS A 1 94 ? 2.334 -0.542 -4.235 1.00 98.31 94 LYS A C 1
ATOM 715 O O . LYS A 1 94 ? 1.761 -0.244 -3.192 1.00 98.31 94 LYS A O 1
ATOM 720 N N . ASP A 1 95 ? 2.812 -1.758 -4.480 1.00 98.12 95 ASP A N 1
ATOM 721 C CA . ASP A 1 95 ? 2.614 -2.895 -3.573 1.00 98.12 95 ASP A CA 1
ATOM 722 C C . ASP A 1 95 ? 3.256 -2.634 -2.199 1.00 98.12 95 ASP A C 1
ATOM 724 O O . ASP A 1 95 ? 2.657 -2.876 -1.149 1.00 98.12 95 ASP A O 1
ATOM 728 N N . THR A 1 96 ? 4.463 -2.058 -2.189 1.00 98.25 96 THR A N 1
ATOM 729 C CA . THR A 1 96 ? 5.155 -1.674 -0.947 1.00 98.25 96 THR A CA 1
ATOM 730 C C . THR A 1 96 ? 4.377 -0.602 -0.180 1.00 98.25 96 THR A C 1
ATOM 732 O O . THR A 1 96 ? 4.277 -0.664 1.046 1.00 98.25 96 THR A O 1
ATOM 735 N N . GLN A 1 97 ? 3.800 0.371 -0.888 1.00 98.25 97 GLN A N 1
ATOM 736 C CA . GLN A 1 97 ? 3.005 1.434 -0.281 1.00 98.25 97 GLN A CA 1
ATOM 737 C C . GLN A 1 97 ? 1.689 0.906 0.299 1.00 98.25 97 GLN A C 1
ATOM 739 O O . GLN A 1 97 ? 1.284 1.348 1.373 1.00 98.25 97 GLN A O 1
ATOM 744 N N . GLU A 1 98 ? 1.024 -0.033 -0.375 1.00 98.19 98 GLU A N 1
ATOM 745 C CA . GLU A 1 98 ? -0.194 -0.671 0.135 1.00 98.19 98 GLU A CA 1
ATOM 746 C C . GLU A 1 98 ? 0.092 -1.420 1.444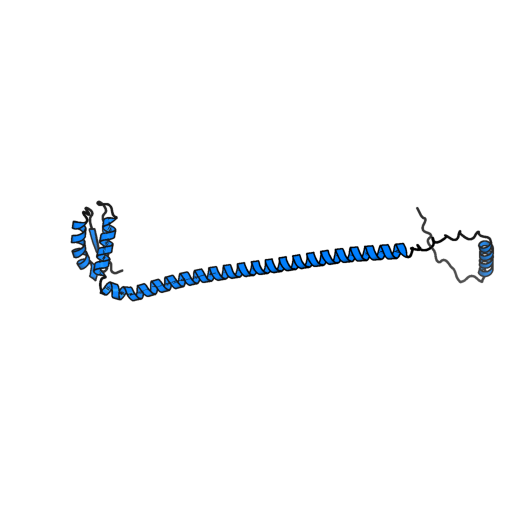 1.00 98.19 98 GLU A C 1
ATOM 748 O O . GLU A 1 98 ? -0.587 -1.181 2.446 1.00 98.19 98 GLU A O 1
ATOM 753 N N . LEU A 1 99 ? 1.170 -2.210 1.493 1.00 97.94 99 LEU A N 1
ATOM 754 C CA . LEU A 1 99 ? 1.610 -2.887 2.718 1.00 97.94 99 LEU A CA 1
ATOM 755 C C . LEU A 1 99 ? 1.950 -1.901 3.848 1.00 97.94 99 LEU A C 1
ATOM 757 O O . LEU A 1 99 ? 1.564 -2.116 5.000 1.00 97.94 99 LEU A O 1
ATOM 761 N N . ALA A 1 100 ? 2.648 -0.806 3.532 1.00 98.06 100 ALA A N 1
ATOM 762 C CA . ALA A 1 100 ? 2.986 0.227 4.508 1.00 98.06 100 ALA A CA 1
ATOM 763 C C . ALA A 1 100 ? 1.734 0.929 5.060 1.00 98.06 100 ALA A C 1
ATOM 765 O O . ALA A 1 100 ? 1.640 1.163 6.265 1.00 98.06 100 ALA A O 1
ATOM 766 N N . ASN A 1 101 ? 0.750 1.219 4.204 1.00 98.19 101 ASN A N 1
ATOM 767 C CA . ASN A 1 101 ? -0.518 1.824 4.607 1.00 98.19 10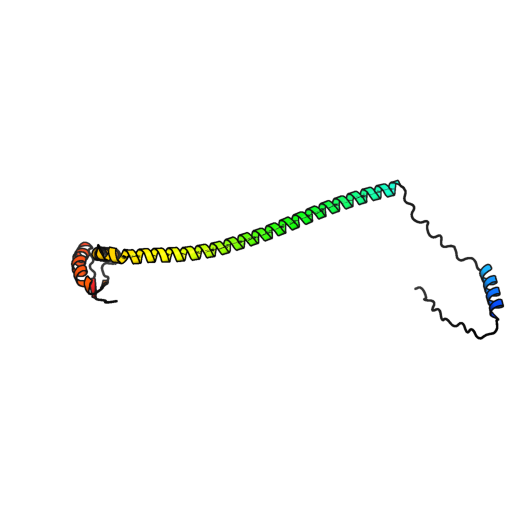1 ASN A CA 1
ATOM 768 C C . ASN A 1 101 ? -1.315 0.897 5.534 1.00 98.19 101 ASN A C 1
ATOM 770 O O . ASN A 1 101 ? -1.847 1.353 6.545 1.00 98.19 101 ASN A O 1
ATOM 774 N N . GLU A 1 102 ? -1.380 -0.402 5.234 1.00 97.94 102 GLU A N 1
ATOM 775 C CA . GLU A 1 102 ? -2.051 -1.373 6.105 1.00 97.94 102 GLU A CA 1
ATOM 776 C C . GLU A 1 102 ? -1.386 -1.488 7.479 1.00 97.94 102 GLU A C 1
ATOM 778 O O . GLU A 1 102 ? -2.078 -1.554 8.499 1.00 97.94 102 GLU A O 1
ATOM 783 N N . ALA A 1 103 ? -0.051 -1.518 7.519 1.00 97.94 103 ALA A N 1
ATOM 784 C CA . ALA A 1 103 ? 0.698 -1.532 8.772 1.00 97.94 103 ALA A CA 1
ATOM 785 C C . ALA A 1 103 ? 0.434 -0.256 9.583 1.00 97.94 103 ALA A C 1
ATOM 787 O O . ALA A 1 103 ? 0.074 -0.334 10.757 1.00 97.94 103 ALA A O 1
ATOM 788 N N . LEU A 1 104 ? 0.496 0.907 8.930 1.00 98.31 104 LEU A N 1
ATOM 789 C CA . LEU A 1 104 ? 0.239 2.198 9.560 1.00 98.31 104 LEU A CA 1
ATOM 790 C C . LEU A 1 104 ? -1.184 2.291 10.124 1.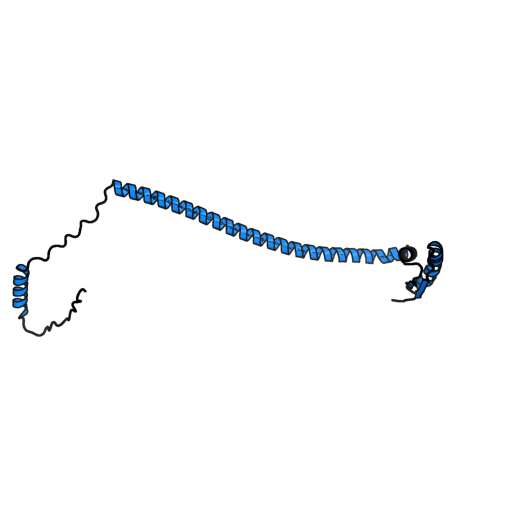00 98.31 104 LEU A C 1
ATOM 792 O O . LEU A 1 104 ? -1.366 2.761 11.243 1.00 98.31 104 LEU A O 1
ATOM 796 N N . LEU A 1 105 ? -2.194 1.795 9.403 1.00 98.06 105 LEU A N 1
ATOM 797 C CA . LEU A 1 105 ? -3.570 1.750 9.907 1.00 98.06 105 LEU A CA 1
ATOM 798 C C . LEU A 1 105 ? -3.685 0.896 11.176 1.00 98.06 105 LEU A C 1
ATOM 800 O O . LEU A 1 105 ? -4.322 1.320 12.144 1.00 98.06 105 LEU A O 1
ATOM 804 N N . LYS A 1 106 ? -3.050 -0.283 11.202 1.00 97.88 106 LYS A N 1
ATOM 805 C CA . LYS A 1 106 ? -3.035 -1.157 12.388 1.00 97.88 106 LYS A CA 1
ATOM 806 C C . LYS A 1 106 ? -2.357 -0.470 13.572 1.00 97.88 106 LYS A C 1
ATOM 808 O O . LYS A 1 106 ? -2.911 -0.482 14.672 1.00 97.88 106 LYS A O 1
ATOM 813 N N . ASP A 1 107 ? -1.222 0.180 13.338 1.00 98.06 107 ASP A N 1
ATOM 814 C CA . ASP A 1 107 ? -0.477 0.902 14.369 1.00 98.06 107 ASP A CA 1
ATOM 815 C C . ASP A 1 107 ? -1.269 2.095 14.910 1.00 98.06 107 ASP A C 1
ATOM 817 O O . ASP A 1 107 ? -1.340 2.291 16.123 1.00 98.06 107 ASP A O 1
ATOM 821 N N . CYS A 1 108 ? -1.945 2.855 14.044 1.00 98.31 108 CYS A N 1
ATOM 822 C CA . CYS A 1 108 ? -2.815 3.954 14.454 1.00 98.31 108 CYS A CA 1
ATOM 823 C C . CYS A 1 108 ? -3.984 3.470 15.322 1.00 98.31 108 CYS A C 1
ATOM 825 O O . CYS A 1 108 ? -4.271 4.082 16.352 1.00 98.31 108 CYS A O 1
ATOM 827 N N . ILE A 1 109 ? -4.636 2.361 14.956 1.00 98.19 109 ILE A N 1
ATOM 828 C CA . ILE A 1 109 ? -5.718 1.770 15.760 1.00 98.19 109 ILE A CA 1
ATOM 829 C C . ILE A 1 109 ? -5.177 1.289 17.111 1.00 98.19 109 ILE A C 1
ATOM 831 O O . ILE A 1 109 ? -5.777 1.561 18.155 1.00 98.19 109 ILE A O 1
ATOM 835 N N . ALA A 1 110 ? -4.028 0.610 17.118 1.00 98.00 110 ALA A N 1
ATOM 836 C CA . ALA A 1 110 ? -3.389 0.143 18.344 1.00 98.00 110 ALA A CA 1
ATOM 837 C C . ALA A 1 110 ? -2.991 1.312 19.259 1.00 98.00 110 ALA A C 1
ATOM 839 O O . ALA A 1 110 ? -3.201 1.247 20.476 1.00 98.00 110 ALA A O 1
ATOM 840 N N . LEU A 1 111 ? -2.474 2.398 18.682 1.00 98.31 111 LEU A N 1
ATOM 841 C CA . LEU A 1 111 ? -2.130 3.623 19.391 1.00 98.31 111 LEU A CA 1
ATOM 842 C C . LEU A 1 111 ? -3.375 4.285 19.983 1.00 98.31 111 LEU A C 1
ATOM 844 O O . LEU A 1 111 ? -3.391 4.559 21.181 1.00 98.31 111 LEU A O 1
ATOM 848 N N . ALA A 1 112 ? -4.435 4.474 19.195 1.00 98.00 112 ALA A N 1
ATOM 849 C CA . ALA A 1 112 ? -5.695 5.046 19.665 1.00 98.00 112 ALA A CA 1
ATOM 850 C C . ALA A 1 112 ? -6.290 4.220 20.816 1.00 98.00 112 ALA A C 1
ATOM 852 O O . ALA A 1 112 ? -6.608 4.763 21.874 1.00 98.00 112 ALA A O 1
ATOM 853 N N . ALA A 1 113 ? -6.342 2.894 20.667 1.00 97.62 113 ALA A N 1
ATOM 854 C CA . ALA A 1 113 ? -6.802 2.001 21.725 1.00 97.62 113 ALA A CA 1
ATOM 855 C C . ALA A 1 113 ? -5.919 2.092 22.980 1.00 97.62 113 ALA A C 1
ATOM 857 O O . ALA A 1 113 ? -6.419 2.032 24.101 1.00 97.62 113 ALA A O 1
ATOM 858 N N . THR A 1 114 ? -4.606 2.259 22.819 1.00 98.19 114 THR A N 1
ATOM 859 C CA . THR A 1 114 ? -3.672 2.420 23.943 1.00 98.19 114 THR A CA 1
ATOM 860 C C . THR A 1 114 ? -3.873 3.748 24.664 1.00 98.19 114 THR A C 1
ATOM 862 O O . THR A 1 114 ? -3.863 3.775 25.894 1.00 98.19 114 THR A O 1
ATOM 865 N N . ILE A 1 115 ? -4.094 4.835 23.924 1.00 97.69 115 ILE A N 1
ATOM 866 C CA . ILE A 1 115 ? -4.414 6.151 24.486 1.00 97.69 115 ILE A CA 1
ATOM 867 C C . ILE A 1 115 ? -5.710 6.060 25.292 1.00 97.69 115 ILE A C 1
ATOM 869 O O . ILE A 1 115 ? -5.714 6.412 26.470 1.00 97.69 115 ILE A O 1
ATOM 873 N N . ILE A 1 116 ? -6.773 5.500 24.706 1.00 96.31 116 ILE A N 1
ATOM 874 C CA . ILE A 1 116 ? -8.066 5.343 25.383 1.00 96.31 116 ILE A CA 1
ATOM 875 C C . ILE A 1 116 ? -7.911 4.482 26.638 1.00 96.31 116 ILE A C 1
ATOM 877 O O . ILE A 1 116 ? -8.329 4.908 27.706 1.00 96.31 116 ILE A O 1
ATOM 881 N N . ARG A 1 117 ? -7.235 3.326 26.570 1.00 96.25 117 ARG A N 1
ATOM 882 C CA . ARG A 1 117 ? -6.997 2.476 27.754 1.00 96.25 117 ARG A CA 1
ATOM 883 C C . ARG A 1 117 ? -6.227 3.188 28.866 1.00 96.25 117 ARG A C 1
ATOM 885 O O . ARG A 1 117 ? -6.433 2.867 30.030 1.00 96.25 117 ARG A O 1
ATOM 892 N N . LYS A 1 118 ? -5.338 4.127 28.529 1.00 96.25 118 LYS A N 1
ATOM 893 C CA . LYS A 1 118 ? -4.602 4.925 29.519 1.00 96.25 118 LYS A CA 1
ATOM 894 C C . LYS A 1 118 ? -5.445 6.044 30.120 1.00 96.25 118 LYS A C 1
ATOM 896 O O . LYS A 1 118 ? -5.284 6.344 31.297 1.00 96.25 118 LYS A O 1
ATOM 901 N N . MET A 1 119 ? -6.309 6.666 29.325 1.00 95.44 119 MET A N 1
ATOM 902 C CA . MET A 1 119 ? -7.151 7.776 29.774 1.00 95.44 119 MET A CA 1
ATOM 903 C C . MET A 1 119 ? -8.395 7.300 30.526 1.00 95.44 119 MET A C 1
ATOM 905 O O . MET A 1 119 ? -8.814 7.951 31.480 1.00 95.44 119 MET A O 1
ATOM 909 N N . LEU A 1 120 ? -8.961 6.159 30.124 1.00 93.44 120 LEU A N 1
ATOM 910 C CA . LEU A 1 120 ? -10.240 5.655 30.615 1.00 93.44 120 LEU A CA 1
ATOM 911 C C . LEU A 1 120 ? -10.303 5.531 32.148 1.00 93.44 120 LEU A C 1
ATOM 913 O O . LEU A 1 120 ? -11.270 6.037 32.700 1.00 93.44 120 LEU A O 1
ATOM 917 N N . PRO A 1 121 ? -9.303 4.980 32.869 1.00 92.75 121 PRO A N 1
ATOM 918 C CA . PRO A 1 121 ? -9.391 4.853 34.326 1.00 92.75 121 PRO A CA 1
ATOM 919 C C . PRO A 1 121 ? -9.572 6.194 35.050 1.00 92.75 121 PRO A C 1
ATOM 921 O O . PRO A 1 121 ? -10.377 6.301 35.972 1.00 92.75 121 PRO A O 1
ATOM 924 N N . GLU A 1 122 ? -8.854 7.234 34.618 1.00 93.38 122 GLU A N 1
ATOM 925 C CA . GLU A 1 122 ? -8.969 8.569 35.213 1.00 93.38 122 GLU A CA 1
ATOM 926 C C . GLU A 1 122 ? -10.255 9.285 34.788 1.00 93.38 122 GLU A C 1
ATOM 928 O O . GLU A 1 122 ? -10.828 10.017 35.593 1.00 93.38 122 GLU A O 1
ATOM 933 N N . LEU A 1 123 ? -10.744 9.057 33.564 1.00 90.81 123 LEU A N 1
ATOM 934 C CA . LEU A 1 123 ? -12.041 9.579 33.124 1.00 90.81 123 LEU A CA 1
ATOM 935 C C . LEU A 1 123 ? -13.192 8.930 33.901 1.00 90.81 123 LEU A C 1
ATOM 937 O O . LEU A 1 123 ? -14.022 9.638 34.463 1.00 90.81 123 LEU A O 1
ATOM 941 N N . THR A 1 124 ? -13.191 7.603 34.035 1.00 90.06 124 THR A N 1
ATOM 942 C CA . THR A 1 124 ? -14.189 6.861 34.817 1.00 90.06 124 THR A CA 1
ATOM 943 C C . THR A 1 124 ? -14.189 7.291 36.280 1.00 90.06 124 THR A C 1
ATOM 945 O O . THR A 1 124 ? -15.251 7.475 36.864 1.00 90.06 124 THR A O 1
ATOM 948 N N . ARG A 1 125 ? -13.015 7.531 36.873 1.00 88.00 125 ARG A N 1
ATOM 949 C CA . ARG A 1 125 ? -12.918 8.021 38.254 1.00 88.00 125 ARG A CA 1
ATOM 950 C C . ARG A 1 125 ? -13.520 9.422 38.447 1.00 88.00 125 ARG A C 1
ATOM 952 O O . ARG A 1 125 ? -13.940 9.734 39.556 1.00 88.00 125 ARG A O 1
ATOM 959 N N . ARG A 1 126 ? -13.512 10.277 37.418 1.00 89.19 126 ARG A N 1
ATOM 960 C CA . ARG A 1 126 ? -14.008 11.664 37.504 1.00 89.19 126 ARG A CA 1
ATOM 961 C C . ARG A 1 126 ? -15.487 11.794 37.162 1.00 89.19 126 ARG A C 1
ATOM 963 O O . ARG A 1 126 ? -16.172 12.545 37.841 1.00 89.19 126 ARG A O 1
ATOM 970 N N . SER A 1 127 ? -15.944 11.105 36.121 1.00 87.56 127 SER A N 1
ATOM 971 C CA . SER A 1 127 ? -17.279 11.294 35.537 1.00 87.56 127 SER A CA 1
ATOM 972 C C . SER A 1 127 ? -17.891 9.988 35.015 1.00 87.56 127 SER A C 1
ATOM 974 O O . SER A 1 127 ? -18.738 10.006 34.129 1.00 87.56 127 SER A O 1
ATOM 976 N N . GLY A 1 128 ? -17.462 8.827 35.527 1.00 86.25 128 GLY A N 1
ATOM 977 C CA . GLY A 1 128 ? -17.948 7.526 35.053 1.00 86.25 128 GLY A CA 1
ATOM 978 C C . GLY A 1 128 ? -19.456 7.345 35.221 1.00 86.25 128 GLY A C 1
ATOM 979 O O . GLY A 1 128 ? -20.111 6.828 34.322 1.00 86.25 128 GLY A O 1
ATOM 980 N N . THR A 1 129 ? -20.009 7.810 36.340 1.00 85.44 129 THR A N 1
ATOM 981 C CA . THR A 1 129 ? -21.443 7.731 36.642 1.00 85.44 129 THR A CA 1
ATOM 982 C C . THR A 1 129 ? -22.274 8.591 35.679 1.00 85.44 129 THR A C 1
ATOM 984 O O . THR A 1 129 ? -23.232 8.092 35.094 1.00 85.44 129 THR A O 1
ATOM 987 N N . GLU A 1 130 ? -21.849 9.837 35.440 1.00 88.56 130 GLU A N 1
ATOM 988 C CA . GLU A 1 130 ? -22.492 10.771 34.497 1.00 88.56 130 GLU A CA 1
ATOM 989 C C . GLU A 1 130 ? -22.476 10.230 33.056 1.00 88.56 130 GLU A C 1
ATOM 991 O O . GLU A 1 130 ? -23.451 10.362 32.319 1.00 88.56 130 GLU A O 1
ATOM 996 N N . GLU A 1 131 ? -21.390 9.565 32.652 1.00 89.75 131 GLU A N 1
ATOM 997 C CA . GLU A 1 131 ? -21.285 8.969 31.316 1.00 89.75 131 GLU A CA 1
ATOM 998 C C . GLU A 1 131 ? -22.247 7.780 31.142 1.00 89.75 131 GLU A C 1
ATOM 1000 O O . GLU A 1 131 ? -22.896 7.647 30.103 1.00 89.75 131 GLU A O 1
ATOM 1005 N N . ILE A 1 132 ? -22.386 6.921 32.162 1.00 88.25 132 ILE A N 1
ATOM 1006 C CA . ILE A 1 132 ? -23.351 5.806 32.142 1.00 88.25 132 ILE A CA 1
ATOM 1007 C C . ILE A 1 132 ? -24.776 6.352 32.021 1.00 88.25 132 ILE A C 1
ATOM 1009 O O . ILE A 1 132 ? -25.566 5.843 31.224 1.00 88.25 132 ILE A O 1
ATOM 1013 N N . GLU A 1 133 ? -25.094 7.397 32.781 1.00 86.44 133 GLU A N 1
ATOM 1014 C CA . GLU A 1 133 ? -26.383 8.081 32.737 1.00 86.44 133 GLU A CA 1
ATOM 1015 C C . GLU A 1 133 ? -26.687 8.628 31.333 1.00 86.44 133 GLU A C 1
ATOM 1017 O O . GLU A 1 133 ? -27.751 8.349 30.770 1.00 86.44 133 GLU A O 1
ATOM 1022 N N . ALA A 1 134 ? -25.726 9.327 30.723 1.00 88.56 134 ALA A N 1
ATOM 1023 C CA . ALA A 1 134 ? -25.853 9.874 29.375 1.00 88.56 134 ALA A CA 1
ATOM 1024 C C . ALA A 1 134 ? -26.094 8.781 28.320 1.00 88.56 134 ALA A C 1
ATOM 1026 O O . ALA A 1 134 ? -26.963 8.934 27.454 1.00 88.56 134 ALA A O 1
ATOM 1027 N N . VAL A 1 135 ? -25.383 7.651 28.415 1.00 89.31 135 VAL A N 1
ATOM 1028 C CA . VAL A 1 135 ? -25.581 6.496 27.524 1.00 89.31 135 VAL A CA 1
ATOM 1029 C C . VAL A 1 135 ? -26.976 5.899 27.701 1.00 89.31 135 VAL A C 1
ATOM 1031 O O . VAL A 1 135 ? -27.643 5.596 26.709 1.00 89.31 135 VAL A O 1
ATOM 1034 N N . VAL A 1 136 ? -27.451 5.741 28.941 1.00 86.12 136 VAL A N 1
ATOM 1035 C CA . VAL A 1 136 ? -28.801 5.220 29.190 1.00 86.12 136 VAL A CA 1
ATOM 1036 C C . VAL A 1 136 ? -29.856 6.176 28.638 1.00 86.12 136 VAL A C 1
ATOM 1038 O O . VAL A 1 136 ? -30.749 5.726 27.921 1.00 86.12 136 VAL A O 1
ATOM 1041 N N . HIS A 1 137 ? -29.727 7.481 28.884 1.00 85.56 137 HIS A N 1
ATOM 1042 C CA . HIS A 1 137 ? -30.619 8.491 28.316 1.00 85.56 137 HIS A CA 1
ATOM 1043 C C . HIS A 1 137 ? -30.644 8.412 26.781 1.00 85.56 137 HIS A C 1
ATOM 1045 O O . HIS A 1 137 ? -31.712 8.299 26.180 1.00 85.56 137 HIS A O 1
ATOM 1051 N N . GLN A 1 138 ? -29.477 8.405 26.127 1.00 87.00 138 GLN A N 1
ATOM 1052 C CA . GLN A 1 138 ? -29.378 8.317 24.669 1.00 87.00 138 GLN A CA 1
ATOM 1053 C C . GLN A 1 138 ? -30.072 7.060 24.125 1.00 87.00 138 GLN A C 1
ATOM 1055 O O . GLN A 1 138 ? -30.844 7.154 23.170 1.00 87.00 138 GLN A O 1
ATOM 1060 N N . CYS A 1 139 ? -29.863 5.903 24.751 1.00 86.38 139 CYS A N 1
ATOM 1061 C CA . CYS A 1 139 ? -30.552 4.668 24.383 1.00 86.38 139 CYS A CA 1
ATOM 1062 C C . CYS A 1 139 ? -32.075 4.785 24.545 1.00 86.38 139 CYS A C 1
ATOM 1064 O O . CYS A 1 139 ? -32.812 4.415 23.635 1.00 86.38 139 CYS A O 1
ATOM 1066 N N . LEU A 1 140 ? -32.562 5.330 25.664 1.00 81.88 140 LEU A N 1
ATOM 1067 C CA . LEU A 1 140 ? -34.000 5.470 25.925 1.00 81.88 140 LEU A CA 1
ATOM 1068 C C . LEU A 1 140 ? -34.694 6.418 24.939 1.00 81.88 140 LEU A C 1
ATOM 1070 O O . LEU A 1 140 ? -35.841 6.172 24.580 1.00 81.88 140 LEU A O 1
ATOM 1074 N N . THR A 1 141 ? -34.003 7.446 24.434 1.00 82.50 141 THR A N 1
ATOM 1075 C CA . THR A 1 141 ? -34.562 8.331 23.391 1.00 82.50 141 THR A CA 1
ATOM 1076 C C . THR A 1 141 ? -34.743 7.652 22.029 1.00 82.50 141 THR A C 1
ATOM 1078 O O . THR A 1 141 ? -35.511 8.141 21.203 1.00 82.50 141 THR A O 1
ATOM 1081 N N . GLN A 1 142 ? -34.043 6.542 21.776 1.00 83.25 142 GLN A N 1
ATOM 1082 C CA . GLN A 1 142 ? -34.055 5.833 20.491 1.00 83.25 142 GLN A CA 1
ATOM 1083 C C . GLN A 1 142 ? -34.958 4.591 20.490 1.00 83.25 142 GLN A C 1
ATOM 1085 O O . GLN A 1 142 ? -35.142 3.978 19.440 1.00 83.25 142 GLN A O 1
ATOM 1090 N N . ILE A 1 143 ? -35.494 4.197 21.648 1.00 81.31 143 ILE A N 1
ATOM 1091 C CA . ILE A 1 143 ? -36.254 2.956 21.829 1.00 81.31 143 ILE A CA 1
ATOM 1092 C C . ILE A 1 143 ? -37.757 3.258 21.913 1.00 81.31 143 ILE A C 1
ATOM 1094 O O . ILE A 1 143 ? -38.182 4.210 22.565 1.00 81.31 143 ILE A O 1
ATOM 1098 N N . ASP A 1 144 ? -38.572 2.409 21.282 1.00 72.38 144 ASP A N 1
ATOM 1099 C CA . ASP A 1 144 ? -40.033 2.494 21.340 1.00 72.38 144 ASP A CA 1
ATOM 1100 C C . ASP A 1 144 ? -40.579 2.271 22.759 1.00 72.38 144 ASP A C 1
ATOM 1102 O O . ASP A 1 144 ? -40.100 1.420 23.518 1.00 72.38 144 ASP A O 1
ATOM 1106 N N . LYS A 1 145 ? -41.652 3.002 23.083 1.00 66.19 145 LYS A N 1
ATOM 1107 C CA . LYS A 1 145 ? -42.182 3.182 24.445 1.00 66.19 145 LYS A CA 1
ATOM 1108 C C . LYS A 1 145 ? -42.686 1.910 25.144 1.00 66.19 145 LYS A C 1
ATOM 1110 O O . LYS A 1 145 ? -42.799 1.930 26.359 1.00 66.19 145 LYS A O 1
ATOM 1115 N N . ASP A 1 146 ? -42.905 0.807 24.427 1.00 65.31 146 ASP A N 1
ATOM 1116 C CA . ASP A 1 146 ? -43.401 -0.470 24.981 1.00 65.31 146 ASP A CA 1
ATOM 1117 C C . ASP A 1 146 ? -42.307 -1.537 25.204 1.00 65.31 146 ASP A C 1
ATOM 1119 O O . ASP A 1 146 ? -42.587 -2.703 25.503 1.00 65.31 146 ASP A O 1
ATOM 1123 N N . THR A 1 147 ? -41.030 -1.173 25.068 1.00 74.75 147 THR A N 1
ATOM 1124 C CA . THR A 1 147 ? -39.929 -2.142 25.162 1.00 74.75 147 THR A CA 1
ATOM 1125 C C . THR A 1 147 ? -39.447 -2.313 26.602 1.00 74.75 147 THR A C 1
ATOM 1127 O O . THR A 1 147 ? -39.175 -1.351 27.315 1.00 74.75 147 THR A O 1
ATOM 1130 N N . ARG A 1 148 ? -39.263 -3.560 27.051 1.00 80.50 148 ARG A N 1
ATOM 1131 C CA . ARG A 1 148 ? -38.576 -3.840 28.322 1.00 80.50 148 ARG A CA 1
ATOM 1132 C C . ARG A 1 148 ? -37.063 -3.698 28.137 1.00 80.50 148 ARG A C 1
ATOM 1134 O O . ARG A 1 148 ? -36.472 -4.481 27.397 1.00 80.50 148 ARG A O 1
ATOM 1141 N N . VAL A 1 149 ? -36.436 -2.775 28.865 1.00 83.44 149 VAL A N 1
ATOM 1142 C CA . VAL A 1 149 ? -34.988 -2.509 28.799 1.00 83.44 149 VAL A CA 1
ATOM 1143 C C . VAL A 1 149 ? -34.311 -3.024 30.068 1.00 83.44 149 VAL A C 1
ATOM 1145 O O . VAL A 1 149 ? -34.768 -2.776 31.183 1.00 83.44 149 VAL A O 1
ATOM 1148 N N . THR A 1 150 ? -33.228 -3.787 29.912 1.00 86.62 150 THR A N 1
ATOM 1149 C CA . THR A 1 150 ? -32.435 -4.302 31.036 1.00 86.62 150 THR A CA 1
ATOM 1150 C C . THR A 1 150 ? -31.024 -3.738 30.979 1.00 86.62 150 THR A C 1
ATOM 1152 O O . THR A 1 150 ? -30.305 -3.988 30.016 1.00 86.62 150 THR A O 1
ATOM 1155 N N . VAL A 1 151 ? -30.625 -3.009 32.020 1.00 86.88 151 VAL A N 1
ATOM 1156 C CA . VAL A 1 151 ? -29.289 -2.420 32.158 1.00 86.88 151 VAL A CA 1
ATOM 1157 C C . VAL A 1 151 ? -28.477 -3.292 33.116 1.00 86.88 151 VAL A C 1
ATOM 1159 O O . VAL A 1 151 ? -28.889 -3.535 34.254 1.00 86.88 151 VAL A O 1
ATOM 1162 N N . ARG A 1 152 ? -27.345 -3.817 32.638 1.00 89.25 152 ARG A N 1
ATOM 1163 C CA . ARG A 1 152 ? -26.427 -4.659 33.419 1.00 89.25 152 ARG A CA 1
ATOM 1164 C C . ARG A 1 152 ? -25.192 -3.850 33.778 1.00 89.25 152 ARG A C 1
ATOM 1166 O O . ARG A 1 152 ? -24.568 -3.290 32.884 1.00 89.25 152 ARG A O 1
ATOM 1173 N N . LEU A 1 153 ? -24.873 -3.780 35.065 1.00 88.81 153 LEU A N 1
ATOM 1174 C CA . LEU A 1 153 ? -23.809 -2.926 35.601 1.00 88.81 153 LEU A CA 1
ATOM 1175 C C . LEU A 1 153 ? -23.007 -3.687 36.658 1.00 88.81 153 LEU A C 1
ATOM 1177 O O . LEU A 1 153 ? -23.523 -4.618 37.282 1.00 88.81 153 LEU A O 1
ATOM 1181 N N . HIS A 1 154 ? -21.779 -3.237 36.917 1.00 87.75 154 HIS A N 1
ATOM 1182 C CA . HIS A 1 154 ? -20.984 -3.751 38.027 1.00 87.75 154 HIS A CA 1
ATOM 1183 C C . HIS A 1 154 ? -21.714 -3.514 39.366 1.00 87.75 154 HIS A C 1
ATOM 1185 O O . HIS A 1 154 ? -22.263 -2.425 39.557 1.00 87.75 154 HIS A O 1
ATOM 1191 N N . PRO A 1 155 ? -21.707 -4.468 40.324 1.00 85.44 155 PRO A N 1
ATOM 1192 C CA . PRO A 1 155 ? -22.497 -4.381 41.559 1.00 85.44 155 PRO A CA 1
ATOM 1193 C C . PRO A 1 155 ? -22.309 -3.090 42.365 1.00 85.44 155 PRO A C 1
ATOM 1195 O O . PRO A 1 155 ? -23.235 -2.658 43.042 1.00 85.44 155 PRO A O 1
ATOM 1198 N N . ALA A 1 156 ? -21.124 -2.480 42.282 1.00 84.75 156 ALA A N 1
ATOM 1199 C CA . ALA A 1 156 ? -20.798 -1.236 42.979 1.00 84.75 156 ALA A CA 1
ATOM 1200 C C . ALA A 1 156 ? -21.577 -0.008 42.463 1.00 84.75 156 ALA A C 1
ATOM 1202 O O . ALA A 1 156 ? -21.823 0.909 43.236 1.00 84.75 156 ALA A O 1
ATOM 1203 N N . GLU A 1 157 ? -21.984 -0.002 41.190 1.00 83.44 157 GLU A N 1
ATOM 1204 C CA . GLU A 1 157 ? -22.586 1.164 40.519 1.00 83.44 157 GLU A CA 1
ATOM 1205 C C . GLU A 1 157 ? -24.113 1.038 40.365 1.00 83.44 157 GLU A C 1
ATOM 1207 O O . GLU A 1 157 ? -24.796 2.011 40.057 1.00 83.44 157 GLU A O 1
ATOM 1212 N N . VAL A 1 158 ? -24.672 -0.162 40.575 1.00 84.88 158 VAL A N 1
ATOM 1213 C CA . VAL A 1 158 ? -26.089 -0.469 40.295 1.00 84.88 158 VAL A CA 1
ATOM 1214 C C . VAL A 1 158 ? -27.043 0.450 41.048 1.00 84.88 158 VAL A C 1
ATOM 1216 O O . VAL A 1 158 ? -28.020 0.907 40.462 1.00 84.88 158 VAL A O 1
ATOM 1219 N N . GLU A 1 159 ? -26.797 0.687 42.335 1.00 82.81 159 GLU A N 1
ATOM 1220 C CA . GLU A 1 159 ? -27.753 1.419 43.167 1.00 82.81 159 GLU A CA 1
ATOM 1221 C C . GLU A 1 159 ? -27.699 2.927 42.911 1.00 82.81 159 GLU A C 1
ATOM 1223 O O . GLU A 1 159 ? -28.744 3.553 42.758 1.00 82.81 159 GLU A O 1
ATOM 1228 N N . LEU A 1 160 ? -26.491 3.473 42.742 1.00 83.31 160 LEU A N 1
ATOM 1229 C CA . LEU A 1 160 ? -26.274 4.881 42.409 1.00 83.31 160 LEU A CA 1
ATOM 1230 C C . LEU A 1 160 ? -26.929 5.243 41.065 1.00 83.31 160 LEU A C 1
ATOM 1232 O O . LEU A 1 160 ? -27.697 6.198 40.976 1.00 83.31 160 LEU A O 1
ATOM 1236 N N . ILE A 1 161 ? -26.702 4.419 40.037 1.00 84.38 161 ILE A N 1
ATOM 1237 C CA . ILE A 1 161 ? -27.268 4.633 38.699 1.00 84.38 161 ILE A CA 1
ATOM 1238 C C . ILE A 1 161 ? -28.783 4.402 38.680 1.00 84.38 161 ILE A C 1
ATO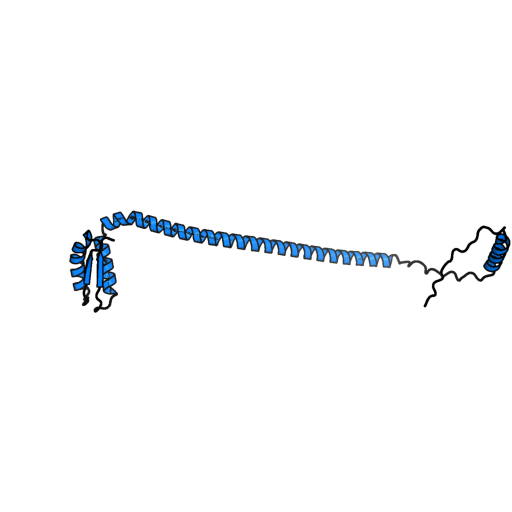M 1240 O O . ILE A 1 161 ? -29.502 5.112 37.974 1.00 84.38 161 ILE A O 1
ATOM 1244 N N . ARG A 1 162 ? -29.301 3.432 39.448 1.00 82.88 162 ARG A N 1
ATOM 1245 C CA . ARG A 1 162 ? -30.749 3.177 39.557 1.00 82.88 162 ARG A CA 1
ATOM 1246 C C . ARG A 1 162 ? -31.490 4.411 40.063 1.00 82.88 162 ARG A C 1
ATOM 1248 O O . ARG A 1 162 ? -32.570 4.702 39.551 1.00 82.88 162 ARG A O 1
ATOM 1255 N N . GLU A 1 163 ? -30.939 5.093 41.062 1.00 82.19 163 GLU A N 1
ATOM 1256 C CA . GLU A 1 163 ? -31.551 6.281 41.658 1.00 82.19 163 GLU A CA 1
ATOM 1257 C C . GLU A 1 163 ? -31.586 7.447 40.658 1.00 82.19 163 GLU A C 1
ATOM 1259 O O . GLU A 1 163 ? -32.662 7.970 40.374 1.00 82.19 163 GLU A O 1
ATOM 1264 N N . GLN A 1 164 ? -30.453 7.758 40.022 1.00 77.88 164 GLN A N 1
ATOM 1265 C CA . GLN A 1 164 ? -30.324 8.870 39.066 1.00 77.88 164 GLN A CA 1
ATOM 1266 C C . GLN A 1 164 ? -31.122 8.650 37.771 1.00 77.88 164 GLN A C 1
ATOM 1268 O O . GLN A 1 164 ? -31.802 9.542 37.267 1.00 77.88 164 GLN A O 1
ATOM 1273 N N . THR A 1 165 ? -31.122 7.424 37.246 1.00 75.56 165 THR A N 1
ATOM 1274 C CA . THR A 1 165 ? -31.808 7.119 35.980 1.00 75.56 165 THR A CA 1
ATOM 1275 C C . THR A 1 165 ? -33.333 7.089 36.133 1.00 75.56 165 THR A C 1
ATOM 1277 O O . THR A 1 165 ? -34.059 7.220 35.147 1.00 75.56 165 THR A O 1
ATOM 1280 N N . ARG A 1 166 ? -33.857 6.915 37.354 1.00 74.12 166 ARG A N 1
ATOM 1281 C CA . ARG A 1 166 ? -35.306 6.938 37.594 1.00 74.12 166 ARG A CA 1
ATOM 1282 C C . ARG A 1 166 ? -35.894 8.317 37.295 1.00 74.12 166 ARG A C 1
ATOM 1284 O O . ARG A 1 166 ? -36.920 8.392 36.629 1.00 74.12 166 ARG A O 1
ATOM 1291 N N . GLU A 1 167 ? -35.196 9.379 37.693 1.00 72.12 167 GLU A N 1
ATOM 1292 C CA . GLU A 1 167 ? -35.583 10.758 37.368 1.00 72.12 167 GLU A CA 1
ATOM 1293 C C . GLU A 1 167 ? -35.579 11.008 35.851 1.00 72.12 167 GLU A C 1
ATOM 1295 O O . GLU A 1 167 ? -36.448 11.690 35.309 1.00 72.12 167 GLU A O 1
ATOM 1300 N N . ILE A 1 168 ? -34.638 10.396 35.131 1.00 71.56 168 ILE A N 1
ATOM 1301 C CA . ILE A 1 168 ? -34.551 10.497 33.671 1.00 71.56 168 ILE A CA 1
ATOM 1302 C C . ILE A 1 168 ? -35.682 9.754 32.968 1.00 71.56 168 ILE A C 1
ATOM 1304 O O . ILE A 1 168 ? -36.248 10.274 32.004 1.00 71.56 168 ILE A O 1
ATOM 1308 N N . ALA A 1 169 ? -36.017 8.545 33.417 1.00 68.25 169 ALA A N 1
ATOM 1309 C CA . ALA A 1 169 ? -37.099 7.761 32.827 1.00 68.25 169 ALA A CA 1
ATOM 1310 C C . ALA A 1 169 ? -38.442 8.505 32.929 1.00 68.25 169 ALA A C 1
ATOM 1312 O O . ALA A 1 169 ? -39.184 8.566 31.943 1.00 68.25 169 ALA A O 1
ATOM 1313 N N . ASP A 1 170 ? -38.685 9.149 34.074 1.00 69.50 170 ASP A N 1
ATOM 1314 C CA . ASP A 1 170 ? -39.868 9.977 34.316 1.00 69.50 170 ASP A CA 1
ATOM 1315 C C . ASP A 1 170 ? -39.896 11.209 33.383 1.00 69.50 170 ASP A C 1
ATOM 1317 O O . ASP A 1 170 ? -40.936 11.535 32.806 1.00 69.50 170 ASP A O 1
ATOM 1321 N N . ASN A 1 171 ? -38.742 11.842 33.139 1.00 65.62 171 ASN A N 1
ATOM 1322 C CA . ASN A 1 171 ? -38.616 12.994 32.235 1.00 65.62 171 ASN A CA 1
ATOM 1323 C C . ASN A 1 171 ? -38.706 12.630 30.741 1.00 65.62 171 ASN A C 1
ATOM 1325 O O . ASN A 1 171 ? -39.149 13.445 29.930 1.00 65.62 171 ASN A O 1
ATOM 1329 N N . THR A 1 172 ? -38.322 11.410 30.358 1.00 64.38 172 THR A N 1
ATOM 1330 C CA . THR A 1 172 ? -38.263 10.980 28.946 1.00 64.38 172 THR A CA 1
ATOM 1331 C C . THR A 1 172 ? -39.597 10.384 28.454 1.00 64.38 172 THR A C 1
ATOM 1333 O O . THR A 1 172 ? -39.717 10.001 27.291 1.00 64.38 172 THR A O 1
ATOM 1336 N N . SER A 1 173 ? -40.645 10.342 29.297 1.00 60.91 173 SER A N 1
ATOM 1337 C CA . SER A 1 173 ? -41.949 9.723 28.971 1.00 60.91 173 SER A CA 1
ATOM 1338 C C . SER A 1 173 ? -41.806 8.285 28.442 1.00 60.91 173 SER A C 1
ATOM 1340 O O . SER A 1 173 ? -42.478 7.895 27.477 1.00 60.91 173 SER A O 1
ATOM 1342 N N . PHE A 1 174 ? -40.882 7.520 29.031 1.00 63.94 174 PHE A N 1
ATOM 1343 C CA . PHE A 1 174 ? -40.674 6.111 28.718 1.00 63.94 174 PHE A CA 1
ATOM 1344 C C . PHE A 1 174 ? -41.676 5.267 29.517 1.00 63.94 174 PHE A C 1
ATOM 1346 O O . PHE A 1 174 ? -41.553 5.144 30.730 1.00 63.94 174 PHE A O 1
ATOM 1353 N N . ASP A 1 175 ? -42.669 4.694 28.833 1.00 61.00 175 ASP A N 1
ATOM 1354 C CA . ASP A 1 175 ? -43.732 3.868 29.443 1.00 61.00 175 ASP A CA 1
ATOM 1355 C C . ASP A 1 175 ? -43.306 2.389 29.623 1.00 61.00 175 ASP A C 1
ATOM 1357 O O . ASP A 1 175 ? -44.043 1.537 30.124 1.00 61.00 175 ASP A O 1
ATOM 1361 N N . GLY A 1 176 ? -42.073 2.066 29.220 1.00 66.50 176 GLY A N 1
ATOM 1362 C CA . GLY A 1 176 ? -41.496 0.733 29.307 1.00 66.50 176 GLY A CA 1
ATOM 1363 C C . GLY A 1 176 ? -40.941 0.410 30.697 1.00 66.50 176 GLY A C 1
ATOM 1364 O O . GLY A 1 176 ? -40.656 1.272 31.528 1.00 66.50 176 GLY A O 1
ATOM 1365 N N . LYS A 1 177 ? -40.722 -0.881 30.971 1.00 72.62 177 LYS A N 1
ATOM 1366 C CA . LYS A 1 177 ? -40.121 -1.333 32.240 1.00 72.62 177 LYS A CA 1
ATOM 1367 C C . LYS A 1 177 ? -38.593 -1.314 32.159 1.00 72.62 177 LYS A C 1
ATOM 1369 O O . LYS A 1 177 ? -38.020 -2.122 31.424 1.00 72.62 177 LYS A O 1
ATOM 1374 N N . LEU A 1 178 ? -37.950 -0.463 32.963 1.00 77.81 178 LEU A N 1
ATOM 1375 C CA . LEU A 1 178 ? -36.495 -0.428 33.150 1.00 77.81 178 LEU A CA 1
ATOM 1376 C C . LEU A 1 178 ? -36.074 -1.355 34.303 1.00 77.81 178 LEU A C 1
ATOM 1378 O O . LEU A 1 178 ? -36.558 -1.228 35.428 1.00 77.81 178 LEU A O 1
ATOM 1382 N N . VAL A 1 179 ? -35.181 -2.309 34.032 1.00 83.88 179 VAL A N 1
ATOM 1383 C CA . VAL A 1 179 ? -34.702 -3.288 35.023 1.00 83.88 179 VAL A CA 1
ATOM 1384 C C . VAL A 1 179 ? -33.184 -3.210 35.146 1.00 83.88 179 VAL A C 1
ATOM 1386 O O . VAL A 1 179 ? -32.473 -3.433 34.172 1.00 83.88 179 VAL A O 1
ATOM 1389 N N . PHE A 1 180 ? -32.675 -2.961 36.352 1.00 84.06 180 PHE A N 1
ATOM 1390 C CA . PHE A 1 180 ? -31.236 -2.969 36.637 1.00 84.06 180 PHE A CA 1
ATOM 1391 C C . PHE A 1 180 ? -30.810 -4.299 37.254 1.00 84.06 180 PHE A C 1
ATOM 1393 O O . PHE A 1 180 ? -31.388 -4.723 38.260 1.00 84.06 180 PHE A O 1
ATOM 1400 N N . THR A 1 181 ? -29.797 -4.935 36.665 1.00 87.56 181 THR A N 1
ATOM 1401 C CA . THR A 1 181 ? -29.231 -6.211 37.130 1.00 87.56 181 THR A CA 1
ATOM 1402 C C . THR A 1 181 ? -27.736 -6.057 37.402 1.00 87.56 181 THR A C 1
ATOM 1404 O O . THR A 1 181 ? -27.015 -5.496 36.582 1.00 87.56 181 THR A O 1
ATOM 1407 N N . ALA A 1 182 ? -27.263 -6.578 38.535 1.00 87.62 182 ALA A N 1
ATOM 1408 C CA . ALA A 1 182 ? -25.839 -6.618 38.843 1.00 87.62 182 ALA A CA 1
ATOM 1409 C C . ALA A 1 182 ? -25.144 -7.732 38.045 1.00 87.62 182 ALA A C 1
ATOM 1411 O O . ALA A 1 182 ? -25.598 -8.878 38.055 1.00 87.62 182 ALA A O 1
ATOM 1412 N N . ASP A 1 183 ? -24.042 -7.403 37.380 1.00 86.38 183 ASP A N 1
ATOM 1413 C CA . ASP A 1 183 ? -23.189 -8.343 36.657 1.00 86.38 183 ASP A CA 1
ATOM 1414 C C . ASP A 1 183 ? -21.714 -8.043 36.970 1.00 86.38 183 ASP A C 1
ATOM 1416 O O . ASP A 1 183 ? -21.258 -6.934 36.703 1.00 86.38 183 ASP A O 1
ATOM 1420 N N . PRO A 1 184 ? -20.963 -8.977 37.577 1.00 76.38 184 PRO A N 1
ATOM 1421 C CA . PRO A 1 184 ? -19.569 -8.757 37.966 1.00 76.38 184 PRO A CA 1
ATOM 1422 C C . PRO A 1 184 ? -18.557 -8.937 36.818 1.00 76.38 184 PRO A C 1
ATOM 1424 O O . PRO A 1 184 ? -17.356 -8.942 37.084 1.00 76.38 184 PRO A O 1
ATOM 1427 N N . ARG A 1 185 ? -19.019 -9.177 35.586 1.00 64.75 185 ARG A N 1
ATOM 1428 C CA . ARG A 1 185 ? -18.172 -9.429 34.410 1.00 64.75 185 ARG A CA 1
ATOM 1429 C C . ARG A 1 185 ? -17.670 -8.166 33.727 1.00 64.75 185 ARG A C 1
ATOM 1431 O O . ARG A 1 185 ? -18.409 -7.161 33.722 1.00 64.75 185 ARG A O 1
#

Foldseek 3Di:
DDDDDDDDPPDDPPDPPPPVVVVVVVVVVVVPPPDDPPPPPPPDDDDDPVRVVVVVVVVVVVVVVVVVVVVVVVVVVVVVVVVVVVVVVVVVVVVVVVVVVVVVVVVVVVVVVVVCVVCVVVCCVPCVLVVVLVVVLVVLLVDDQADAAEAEDAPVNQVVNVVVNVVSCVVSVRNYHYHYDYDND

Sequence (185 aa):
MTKLKKYLFDLNFDAPDGGASQLARREMEAEDAPLPPVEEIPPPPTFSEEELTLARDQAFEAGRQAGIQEAEATTERRVATALESLAGHLAAIKDTQELANEALLKDCIALAATIIRKMLPELTRRSGTEEIEAVVHQCLTQIDKDTRVTVRLHPAEVELIREQTREIADNTSFDGKLVFTADPR

pLDDT: mean 81.38, std 16.45, range [36.38, 98.5]

Radius of gyration: 57.35 Å; chains: 1; bounding box: 99×70×131 Å